Protein AF-A0A0F5MV34-F1 (afdb_monomer)

Radius of gyration: 34.11 Å; Cα contacts (8 Å, |Δi|>4): 131; chains: 1; bounding box: 103×78×70 Å

Solvent-accessible surface area (backbone atoms only — not comparable to full-atom values): 12644 Å² total; per-residue (Å²): 133,55,73,66,54,50,52,54,52,45,50,49,43,40,55,50,29,46,51,53,40,52,54,48,51,53,51,48,53,54,52,70,67,39,84,88,50,51,77,65,53,39,43,71,58,45,52,64,54,49,53,52,50,41,51,52,28,51,50,39,52,51,51,44,52,50,53,54,50,54,51,49,54,53,40,48,45,69,70,65,40,71,50,78,74,47,59,73,34,69,67,52,50,50,52,43,54,50,30,47,57,59,42,68,72,57,85,53,66,67,63,45,48,52,53,34,55,50,19,61,76,72,64,38,60,59,44,34,40,34,42,40,56,49,24,65,77,72,66,39,57,71,62,46,50,58,50,36,70,77,36,60,84,48,37,62,50,53,52,52,48,53,52,50,51,54,52,60,71,44,40,72,68,60,47,61,51,52,59,64,69,82,86,84,70,79,76,76,96,67,69,74,81,72,72,67,94,75,77,70,75,78,78,82,73,84,80,80,83,80,84,79,87,81,88,133

Sequence (216 aa):
MSLEALQVEVQGYRTEAARLSEQFTQTHDEVEADPNLTTSGKRERLEPLHEQVTEQISALCAREKAAVKGMKEKLERRVFGLSPTASSDPAKVVSFRDAQARVREIEDNDDAAEIYESAKRSGDQILATAVLERALVRGWTSIRDDFLERNTAARKDVDDLAALAKYAENSLFNVAHYMPPSLKLPFPSGMPEVPPLNSIREPSGPRPLREGFGTW

Secondary structure (DSSP, 8-state):
--HHHHHHHHHHHHHHHHHHHHHHHHHHHHHHH-TT--HHHHHHHHHHHHHHHHHHHHHHHHHHHHHHHHHHHHHHHHHTSPPHHHHT-HHHHHHHHHHHHHHHT--SHHHHHHHHHHHHHHT-HHHHHHHHHHHHHHT-HHHHHHHHHH-HHHHHHHHHHHHHHHHHHTHHHHHHTTPPPP--PPPPS-------TT--PPPPPPPPP-------

Foldseek 3Di:
DALVVLVVLLVVLLVVLVVLQVVLVVVLVVLVPDPVADLVRSCVVNVVSLVVSLVSLVVSVVVNVVSLVVLLVVLCCVQQNDDPVLVPDVVSVVVLVVLLVVLVPDDDLVVLVVQLVVCVVVVVPSNLSSSCVSCLVNVVVVSVVVVCVVCVVSVSSSVSNNVSVVVVVCVVVSCVSSDRHDDDRDDPPDPPPPPPPPPPPDPDDDDDDDDDDDDD

Organism: NCBI:txid342002

Nearest PDB structures (foldseek):
  7jh6-assembly4_D  TM=2.718E-01  e=5.466E-01  synthetic construct
  6r1j-assembly1_D-2  TM=2.361E-01  e=3.881E-01  Aeromonas hydrophila J-1
  6h2e-assembly1_P-2  TM=2.286E-01  e=1.196E+00  Aeromonas hydrophila subsp. hydrophila AL09-71
  6r1j-assembly1_J-2  TM=1.878E-01  e=8.084E-01  Aeromonas hydrophila J-1
  6ek8-assembly1_A  TM=1.966E-01  e=2.372E+00  Yersinia enterocolitica

Mean predicted aligned error: 9.43 Å

Structure (mmCIF, N/CA/C/O backbone):
data_AF-A0A0F5MV34-F1
#
_entry.id   AF-A0A0F5MV34-F1
#
loop_
_atom_site.group_PDB
_atom_site.id
_atom_site.type_symbol
_atom_site.label_atom_id
_atom_site.label_alt_id
_atom_site.label_comp_id
_atom_site.label_asym_id
_atom_site.label_entity_id
_atom_site.label_seq_id
_atom_site.pdbx_PDB_ins_code
_atom_site.Cartn_x
_atom_site.Cartn_y
_atom_site.Cartn_z
_atom_site.occupancy
_atom_site.B_iso_or_equiv
_atom_site.auth_seq_id
_atom_site.auth_comp_id
_atom_site.auth_asym_id
_atom_site.auth_atom_id
_atom_site.pdbx_PDB_model_num
ATOM 1 N N . MET A 1 1 ? -14.703 -3.181 -6.004 1.00 74.94 1 MET A N 1
ATOM 2 C CA . MET A 1 1 ? -13.480 -3.884 -6.434 1.00 74.94 1 MET A CA 1
ATOM 3 C C . MET A 1 1 ? -13.117 -4.861 -5.332 1.00 74.94 1 MET A C 1
ATOM 5 O O . MET A 1 1 ? -13.105 -4.444 -4.178 1.00 74.94 1 MET A O 1
ATOM 9 N N . SER A 1 2 ? -12.967 -6.140 -5.664 1.00 89.38 2 SER A N 1
ATOM 10 C CA . SER A 1 2 ? -12.504 -7.188 -4.746 1.00 89.38 2 SER A CA 1
ATOM 11 C C . SER A 1 2 ? -10.974 -7.235 -4.720 1.00 89.38 2 SER A C 1
ATOM 13 O O . SER A 1 2 ? -10.326 -6.638 -5.581 1.00 89.38 2 SER A O 1
ATOM 15 N N . LEU A 1 3 ? -10.396 -7.963 -3.759 1.00 90.50 3 LEU A N 1
ATOM 16 C CA . LEU A 1 3 ? -8.956 -8.227 -3.740 1.00 90.50 3 LEU A CA 1
ATOM 17 C C . LEU A 1 3 ? -8.495 -8.955 -5.016 1.00 90.50 3 LEU A C 1
ATOM 19 O O . LEU A 1 3 ? -7.459 -8.618 -5.574 1.00 90.50 3 LEU A O 1
ATOM 23 N N . GLU A 1 4 ? -9.303 -9.887 -5.525 1.00 91.19 4 GLU A N 1
ATOM 24 C CA . GLU A 1 4 ? -9.051 -10.592 -6.792 1.00 91.19 4 GLU A CA 1
ATOM 25 C C . GLU A 1 4 ? -8.970 -9.625 -7.980 1.00 91.19 4 GLU A C 1
ATOM 27 O O . GLU A 1 4 ? -8.053 -9.707 -8.791 1.00 91.19 4 GLU A O 1
ATOM 32 N N . ALA A 1 5 ? -9.890 -8.659 -8.063 1.00 93.00 5 ALA A N 1
ATOM 33 C CA . ALA A 1 5 ? -9.860 -7.654 -9.122 1.00 93.00 5 ALA A CA 1
ATOM 34 C C . ALA A 1 5 ? -8.597 -6.778 -9.043 1.00 93.00 5 ALA A C 1
ATOM 36 O O . ALA A 1 5 ? -8.002 -6.485 -10.077 1.00 93.00 5 ALA A O 1
ATOM 37 N N . LEU A 1 6 ? -8.153 -6.418 -7.831 1.00 93.81 6 LEU A N 1
ATOM 38 C CA . LEU A 1 6 ? -6.887 -5.707 -7.639 1.00 93.81 6 LEU A CA 1
ATOM 39 C C . LEU A 1 6 ? -5.691 -6.559 -8.087 1.00 93.81 6 LEU A C 1
ATOM 41 O O . LEU A 1 6 ? -4.789 -6.034 -8.727 1.00 93.81 6 LEU A O 1
ATOM 45 N N . GLN A 1 7 ? -5.671 -7.859 -7.779 1.00 92.25 7 GLN A N 1
ATOM 46 C CA . GLN A 1 7 ? -4.589 -8.754 -8.210 1.00 92.25 7 GLN A CA 1
ATOM 47 C C . GLN A 1 7 ? -4.487 -8.824 -9.737 1.00 92.25 7 GLN A C 1
ATOM 49 O O . GLN A 1 7 ? -3.385 -8.753 -10.276 1.00 92.25 7 GLN A O 1
ATOM 54 N N . VAL A 1 8 ? -5.624 -8.911 -10.432 1.00 95.31 8 VAL A N 1
ATOM 55 C CA . VAL A 1 8 ? -5.669 -8.877 -11.901 1.00 95.31 8 VAL A CA 1
ATOM 56 C C . VAL A 1 8 ? -5.142 -7.543 -12.437 1.00 95.31 8 VAL A C 1
ATOM 58 O O . VAL A 1 8 ? -4.335 -7.534 -13.363 1.00 95.31 8 VAL A O 1
ATOM 61 N N . GLU A 1 9 ? -5.553 -6.422 -11.841 1.00 94.94 9 GLU A N 1
ATOM 62 C CA . GLU A 1 9 ? -5.101 -5.083 -12.237 1.00 94.94 9 GLU A CA 1
ATOM 63 C C . GLU A 1 9 ? -3.583 -4.905 -12.045 1.00 94.94 9 GLU A C 1
ATOM 65 O O . GLU A 1 9 ? -2.877 -4.501 -12.968 1.00 94.94 9 GLU A O 1
ATOM 70 N N . VAL A 1 10 ? -3.067 -5.294 -10.875 1.00 93.62 10 VAL A N 1
ATOM 71 C CA . VAL A 1 10 ? -1.634 -5.307 -10.542 1.00 93.62 10 VAL A CA 1
ATOM 72 C C . VAL A 1 10 ? -0.845 -6.167 -11.528 1.00 93.62 10 VAL A C 1
ATOM 74 O O . VAL A 1 10 ? 0.194 -5.744 -12.035 1.00 93.62 10 VAL A O 1
ATOM 77 N N . GLN A 1 11 ? -1.341 -7.368 -11.835 1.00 93.75 11 GLN A N 1
ATOM 78 C CA . GLN A 1 11 ? -0.697 -8.249 -12.804 1.00 93.75 11 GLN A CA 1
ATOM 79 C C . GLN A 1 11 ? -0.660 -7.614 -14.200 1.00 93.75 11 GLN A C 1
ATOM 81 O O . GLN A 1 11 ? 0.348 -7.735 -14.893 1.00 93.75 11 GLN A O 1
ATOM 86 N N . GLY A 1 12 ? -1.712 -6.885 -14.581 1.00 96.12 12 GLY A N 1
ATOM 87 C CA . GLY A 1 12 ? -1.754 -6.099 -15.812 1.00 96.12 12 GLY A CA 1
ATOM 88 C C . GLY A 1 12 ? -0.623 -5.072 -15.896 1.00 96.12 12 GLY A C 1
ATOM 89 O O . GLY A 1 12 ? 0.118 -5.074 -16.879 1.00 96.12 12 GLY A O 1
ATOM 90 N N . TYR A 1 13 ? -0.423 -4.264 -14.848 1.00 96.44 13 TYR A N 1
ATOM 91 C CA . TYR A 1 13 ? 0.665 -3.274 -14.799 1.00 96.44 13 TYR A CA 1
ATOM 92 C C . TYR A 1 13 ? 2.049 -3.911 -14.953 1.00 96.44 13 TYR A C 1
ATOM 94 O O . TYR A 1 13 ? 2.898 -3.398 -15.681 1.00 96.44 13 TYR A O 1
ATOM 102 N N . ARG A 1 14 ? 2.269 -5.063 -14.314 1.00 95.31 14 ARG A N 1
ATOM 103 C CA . ARG A 1 14 ? 3.544 -5.792 -14.378 1.00 95.31 14 ARG A CA 1
ATOM 104 C C . ARG A 1 14 ? 3.795 -6.400 -15.751 1.00 95.31 14 ARG A C 1
ATOM 106 O O . ARG A 1 14 ? 4.909 -6.319 -16.260 1.00 95.31 14 ARG A O 1
ATOM 113 N N . THR A 1 15 ? 2.771 -6.997 -16.357 1.00 96.44 15 THR A N 1
ATOM 114 C CA . THR A 1 15 ? 2.857 -7.530 -17.721 1.00 96.44 15 THR A CA 1
ATOM 115 C C . THR A 1 15 ? 3.137 -6.412 -18.726 1.00 96.44 15 THR A C 1
ATOM 117 O O . THR A 1 15 ? 3.945 -6.596 -19.634 1.00 96.44 15 THR A O 1
ATOM 120 N N . GLU A 1 16 ? 2.531 -5.237 -18.549 1.00 97.38 16 GLU A N 1
ATOM 121 C CA . GLU A 1 16 ? 2.804 -4.078 -19.395 1.00 97.38 16 GLU A CA 1
ATOM 122 C C . GLU A 1 16 ? 4.237 -3.554 -19.219 1.00 97.38 16 GLU A C 1
ATOM 124 O O . GLU A 1 16 ? 4.921 -3.330 -20.217 1.00 97.38 16 GLU A O 1
ATOM 129 N N . ALA A 1 17 ? 4.727 -3.437 -17.981 1.00 97.06 17 ALA A N 1
ATOM 130 C CA . ALA A 1 17 ? 6.107 -3.037 -17.705 1.00 97.06 17 ALA A CA 1
ATOM 131 C C . ALA A 1 17 ? 7.124 -4.020 -18.313 1.00 97.06 17 ALA A C 1
ATOM 133 O O . ALA A 1 17 ? 8.080 -3.594 -18.959 1.00 97.06 17 ALA A O 1
ATOM 134 N N . ALA A 1 18 ? 6.886 -5.331 -18.186 1.00 95.62 18 ALA A N 1
ATOM 135 C CA . ALA A 1 18 ? 7.729 -6.358 -18.797 1.00 95.62 18 ALA A CA 1
ATOM 136 C C . ALA A 1 18 ? 7.769 -6.234 -20.328 1.00 95.62 18 ALA A C 1
ATOM 138 O O . ALA A 1 18 ? 8.846 -6.289 -20.921 1.00 95.62 18 ALA A O 1
ATOM 139 N N . ARG A 1 19 ? 6.613 -5.991 -20.960 1.00 96.94 19 ARG A N 1
ATOM 140 C CA . ARG A 1 19 ? 6.519 -5.765 -22.408 1.00 96.94 19 ARG A CA 1
ATOM 141 C C . ARG A 1 19 ? 7.302 -4.524 -22.844 1.00 96.94 19 ARG A C 1
ATOM 143 O O . ARG A 1 19 ? 7.969 -4.572 -23.871 1.00 96.94 19 ARG A O 1
ATOM 150 N N . LEU A 1 20 ? 7.233 -3.423 -22.091 1.00 97.31 20 LEU A N 1
ATOM 151 C CA . LEU A 1 20 ? 8.007 -2.209 -22.386 1.00 97.31 20 LEU A CA 1
ATOM 152 C C . LEU A 1 20 ? 9.515 -2.467 -22.314 1.00 97.31 20 LEU A C 1
ATOM 154 O O . LEU A 1 20 ? 10.252 -2.048 -23.206 1.00 97.31 20 LEU A O 1
ATOM 158 N N . SER A 1 21 ? 9.966 -3.196 -21.291 1.00 95.62 21 SER A N 1
ATOM 159 C CA . SER A 1 21 ? 11.370 -3.587 -21.156 1.00 95.62 21 SER A CA 1
ATOM 160 C C . SER A 1 21 ? 11.835 -4.475 -22.313 1.00 95.62 21 SER A C 1
ATOM 162 O O . SER A 1 21 ? 12.891 -4.214 -22.880 1.00 95.62 21 SER A O 1
ATOM 164 N N . GLU A 1 22 ? 11.045 -5.479 -22.707 1.00 95.94 22 GLU A N 1
ATOM 165 C CA . GLU A 1 22 ? 11.362 -6.371 -23.832 1.00 95.94 22 GLU A CA 1
ATOM 166 C C . GLU A 1 22 ? 11.447 -5.608 -25.163 1.00 95.94 22 GLU A C 1
ATOM 168 O O . GLU A 1 22 ? 12.413 -5.764 -25.910 1.00 95.94 22 GLU A O 1
ATOM 173 N N . GLN A 1 23 ? 10.487 -4.716 -25.425 1.00 96.44 23 GLN A N 1
ATOM 174 C CA . GLN A 1 23 ? 10.488 -3.867 -26.621 1.00 96.44 23 GLN A CA 1
ATOM 175 C C . GLN A 1 23 ? 11.708 -2.945 -26.676 1.00 96.44 23 GLN A C 1
ATOM 177 O O . GLN A 1 23 ? 12.308 -2.768 -27.741 1.00 96.44 23 GLN A O 1
ATOM 182 N N . PHE A 1 24 ? 12.101 -2.372 -25.536 1.00 96.50 24 PHE A N 1
ATOM 183 C CA . PHE A 1 24 ? 13.316 -1.574 -25.458 1.00 96.50 24 PHE A CA 1
ATOM 184 C C . PHE A 1 24 ? 14.563 -2.418 -25.717 1.00 96.50 24 PHE A C 1
ATOM 186 O O . PHE A 1 24 ? 15.417 -1.980 -26.477 1.00 96.50 24 PHE A O 1
ATOM 193 N N . THR A 1 25 ? 14.675 -3.614 -25.129 1.00 95.62 25 THR A N 1
ATOM 194 C CA . THR A 1 25 ? 15.816 -4.512 -25.366 1.00 95.62 25 THR A CA 1
ATOM 195 C C . THR A 1 25 ? 15.940 -4.879 -26.840 1.00 95.62 25 THR A C 1
ATOM 197 O O . THR A 1 25 ? 17.024 -4.748 -27.396 1.00 95.62 25 THR A O 1
ATOM 200 N N . GLN A 1 26 ? 14.834 -5.228 -27.501 1.00 96.56 26 GLN A N 1
ATOM 201 C CA . GLN A 1 26 ? 14.845 -5.493 -28.938 1.00 96.56 26 GLN A CA 1
ATOM 202 C C . GLN A 1 26 ? 15.321 -4.267 -29.735 1.00 96.56 26 GLN A C 1
ATOM 204 O O . GLN A 1 26 ? 16.199 -4.378 -30.587 1.00 96.56 26 GLN A O 1
ATOM 209 N N . THR A 1 27 ? 14.777 -3.084 -29.434 1.00 96.19 27 THR A N 1
ATOM 210 C CA . THR A 1 27 ? 15.169 -1.841 -30.120 1.00 96.19 27 THR A CA 1
ATOM 211 C C . THR A 1 27 ? 16.636 -1.485 -29.853 1.00 96.19 27 THR A C 1
ATOM 213 O O . THR A 1 27 ? 17.326 -0.977 -30.735 1.00 96.19 27 THR A O 1
ATOM 216 N N . HIS A 1 28 ? 17.124 -1.748 -28.639 1.00 95.88 28 HIS A N 1
ATOM 217 C CA . HIS A 1 28 ? 18.518 -1.557 -28.251 1.00 95.88 28 HIS A CA 1
ATOM 218 C C . HIS A 1 28 ? 19.441 -2.443 -29.086 1.00 95.88 28 HIS A C 1
ATOM 220 O O . HIS A 1 28 ? 20.360 -1.914 -29.709 1.00 95.88 28 HIS A O 1
ATOM 226 N N . ASP A 1 29 ? 19.139 -3.737 -29.190 1.00 94.88 29 ASP A N 1
ATOM 227 C CA . ASP A 1 29 ? 19.919 -4.688 -29.987 1.00 94.88 29 ASP A CA 1
ATOM 228 C C . ASP A 1 29 ? 19.918 -4.319 -31.483 1.00 94.88 29 ASP A C 1
ATOM 230 O O . ASP A 1 29 ? 20.957 -4.393 -32.141 1.00 94.88 29 ASP A O 1
ATOM 234 N N . GLU A 1 30 ? 18.783 -3.857 -32.023 1.00 96.25 30 GLU A N 1
ATOM 235 C CA . GLU A 1 30 ? 18.671 -3.383 -33.410 1.00 96.25 30 GLU A CA 1
ATOM 236 C C . GLU A 1 30 ? 19.553 -2.151 -33.679 1.00 96.25 30 GLU A C 1
ATOM 238 O O . GLU A 1 30 ? 20.259 -2.098 -34.688 1.00 96.25 30 GLU A O 1
ATOM 243 N N . VAL A 1 31 ? 19.548 -1.165 -32.774 1.00 95.31 31 VAL A N 1
ATOM 244 C CA . VAL A 1 31 ? 20.391 0.039 -32.889 1.00 95.31 31 VAL A CA 1
ATOM 245 C C . VAL A 1 31 ? 21.868 -0.294 -32.685 1.00 95.31 31 VAL A C 1
ATOM 247 O O . VAL A 1 31 ? 22.731 0.287 -33.344 1.00 95.31 31 VAL A O 1
ATOM 250 N N . GLU A 1 32 ? 22.180 -1.235 -31.796 1.00 93.50 32 GLU A N 1
ATOM 251 C CA . GLU A 1 32 ? 23.550 -1.673 -31.545 1.00 93.50 32 GLU A CA 1
ATOM 252 C C . GLU A 1 32 ? 24.128 -2.451 -32.739 1.00 93.50 32 GLU A C 1
ATOM 254 O O . GLU A 1 32 ? 25.312 -2.305 -33.053 1.00 93.50 32 GLU A O 1
ATOM 259 N N . ALA A 1 33 ? 23.299 -3.220 -33.446 1.00 95.75 33 ALA A N 1
ATOM 260 C CA . ALA A 1 33 ? 23.695 -3.972 -34.632 1.00 95.75 33 ALA A CA 1
ATOM 261 C C . ALA A 1 33 ? 23.817 -3.120 -35.912 1.00 95.75 33 ALA A C 1
ATOM 263 O O . ALA A 1 33 ? 24.391 -3.602 -36.888 1.00 95.75 33 ALA A O 1
ATOM 264 N N . ASP A 1 34 ? 23.306 -1.881 -35.936 1.00 96.56 34 ASP A N 1
ATOM 265 C CA . ASP A 1 34 ? 23.330 -1.021 -37.127 1.00 96.56 34 ASP A CA 1
ATOM 266 C C . ASP A 1 34 ? 24.754 -0.497 -37.425 1.00 96.56 34 ASP A C 1
ATOM 268 O O . ASP A 1 34 ? 25.277 0.343 -36.680 1.00 96.56 34 ASP A O 1
ATOM 272 N N . PRO A 1 35 ? 25.398 -0.938 -38.527 1.00 95.94 35 PRO A N 1
ATOM 273 C CA . PRO A 1 35 ? 26.751 -0.510 -38.876 1.00 95.94 35 PRO A CA 1
ATOM 274 C C . PRO A 1 35 ? 26.810 0.936 -39.388 1.00 95.94 35 PRO A C 1
ATOM 276 O O . PRO A 1 35 ? 27.900 1.496 -39.495 1.00 95.94 35 PRO A O 1
ATOM 279 N N . ASN A 1 36 ? 25.669 1.546 -39.725 1.00 96.56 36 ASN A N 1
ATOM 280 C CA . ASN A 1 36 ? 25.620 2.919 -40.228 1.00 96.56 36 ASN A CA 1
ATOM 281 C C . ASN A 1 36 ? 25.623 3.960 -39.102 1.00 96.56 36 ASN A C 1
ATOM 283 O O . ASN A 1 36 ? 25.776 5.152 -39.372 1.00 96.56 36 ASN A O 1
ATOM 287 N N . LEU A 1 37 ? 25.448 3.534 -37.848 1.00 94.62 37 LEU A N 1
ATOM 288 C CA . LEU A 1 37 ? 25.427 4.426 -36.697 1.00 94.62 37 LEU A CA 1
ATOM 289 C C . LEU A 1 37 ? 26.793 4.464 -36.013 1.00 94.62 37 LEU A C 1
ATOM 291 O O . LEU A 1 37 ? 27.366 3.446 -35.626 1.00 94.62 37 LEU A O 1
ATOM 295 N N . THR A 1 38 ? 27.297 5.677 -35.797 1.00 94.06 38 THR A N 1
ATOM 296 C CA . THR A 1 38 ? 28.448 5.908 -34.921 1.00 94.06 38 THR A CA 1
ATOM 297 C C . THR A 1 38 ? 28.060 5.691 -33.457 1.00 94.06 38 THR A C 1
ATOM 299 O O . THR A 1 38 ? 26.884 5.730 -33.097 1.00 94.06 38 THR A O 1
ATOM 302 N N . THR A 1 39 ? 29.047 5.556 -32.566 1.00 91.50 39 THR A N 1
ATOM 303 C CA . THR A 1 39 ? 28.810 5.509 -31.112 1.00 91.50 39 THR A CA 1
ATOM 304 C C . THR A 1 39 ? 27.963 6.683 -30.606 1.00 91.50 39 THR A C 1
ATOM 306 O O . THR A 1 39 ? 27.101 6.491 -29.750 1.00 91.50 39 THR A O 1
ATOM 309 N N . SER A 1 40 ? 28.182 7.896 -31.131 1.00 91.31 40 SER A N 1
ATOM 310 C CA . SER A 1 40 ? 27.375 9.067 -30.770 1.00 91.31 40 SER A CA 1
ATOM 311 C C . SER A 1 40 ? 25.954 8.973 -31.325 1.00 91.31 40 SER A C 1
ATOM 313 O O . SER A 1 40 ? 25.013 9.221 -30.582 1.00 91.31 40 SER A O 1
ATOM 315 N N . GLY A 1 41 ? 25.779 8.524 -32.572 1.00 94.19 41 GLY A N 1
ATOM 316 C CA . GLY A 1 41 ? 24.456 8.347 -33.177 1.00 94.19 41 GLY A CA 1
ATOM 317 C C . GLY A 1 41 ? 23.615 7.267 -32.486 1.00 94.19 41 GLY A C 1
ATOM 318 O O . GLY A 1 41 ? 22.418 7.453 -32.280 1.00 94.19 41 GLY A O 1
ATOM 319 N N . LYS A 1 42 ? 24.239 6.164 -32.046 1.00 94.62 42 LYS A N 1
ATOM 320 C CA . LYS A 1 42 ? 23.575 5.144 -31.214 1.00 94.62 42 LYS A CA 1
ATOM 321 C C . LYS A 1 42 ? 23.074 5.740 -29.899 1.00 94.62 42 LYS A C 1
ATOM 323 O O . LYS A 1 42 ? 21.938 5.492 -29.505 1.00 94.62 42 LYS A O 1
ATOM 328 N N . ARG A 1 43 ? 23.900 6.560 -29.241 1.00 93.38 43 ARG A N 1
ATOM 329 C CA . ARG A 1 43 ? 23.540 7.246 -27.994 1.00 93.38 43 ARG A CA 1
ATOM 330 C C . ARG A 1 43 ? 22.377 8.215 -28.190 1.00 93.38 43 ARG A C 1
ATOM 332 O O . ARG A 1 43 ? 21.379 8.088 -27.491 1.00 93.38 43 ARG A O 1
ATOM 339 N N . GLU A 1 44 ? 22.478 9.105 -29.174 1.00 94.69 44 GLU A N 1
ATOM 340 C CA . GLU A 1 44 ? 21.433 10.084 -29.510 1.00 94.69 44 GLU A CA 1
ATOM 341 C C . GLU A 1 44 ? 20.086 9.417 -29.816 1.00 94.69 44 GLU A C 1
ATOM 343 O O . GLU A 1 44 ? 19.032 9.989 -29.546 1.00 94.69 44 GLU A O 1
ATOM 348 N N . ARG A 1 45 ? 20.107 8.187 -30.346 1.00 94.69 45 ARG A N 1
ATOM 349 C CA . ARG A 1 45 ? 18.898 7.411 -30.625 1.00 94.69 45 ARG A CA 1
ATOM 350 C C . ARG A 1 45 ? 18.353 6.669 -29.402 1.00 94.69 45 ARG A C 1
ATOM 352 O O . ARG A 1 45 ? 17.138 6.593 -29.247 1.00 94.69 45 ARG A O 1
ATOM 359 N N . LEU A 1 46 ? 19.217 6.106 -28.555 1.00 95.31 46 LEU A N 1
ATOM 360 C CA . LEU A 1 46 ? 18.805 5.258 -27.429 1.00 95.31 46 LEU A CA 1
ATOM 361 C C . LEU A 1 46 ? 18.446 6.031 -26.162 1.00 95.31 46 LEU A C 1
ATOM 363 O O . LEU A 1 46 ? 17.553 5.594 -25.442 1.00 95.31 46 LEU A O 1
ATOM 367 N N . GLU A 1 47 ? 19.102 7.156 -25.884 1.00 94.19 47 GLU A N 1
ATOM 368 C CA . GLU A 1 47 ? 18.819 7.980 -24.700 1.00 94.19 47 GLU A CA 1
ATOM 369 C C . GLU A 1 47 ? 17.349 8.427 -24.603 1.00 94.19 47 GLU A C 1
ATOM 371 O O . GLU A 1 47 ? 16.724 8.116 -23.587 1.00 94.19 47 GLU A O 1
ATOM 376 N N . PRO A 1 48 ? 16.738 9.057 -25.629 1.00 95.88 48 PRO A N 1
ATOM 377 C CA . PRO A 1 48 ? 15.346 9.499 -25.524 1.00 95.88 48 PRO A CA 1
ATOM 378 C C . PRO A 1 48 ? 14.362 8.327 -25.400 1.00 95.88 48 PRO A C 1
ATOM 380 O O . PRO A 1 48 ? 13.351 8.431 -24.707 1.00 95.88 48 PRO A O 1
ATOM 383 N N . LEU A 1 49 ? 14.657 7.188 -26.038 1.00 95.75 49 LEU A N 1
ATOM 384 C CA . LEU A 1 49 ? 13.841 5.976 -25.915 1.00 95.75 49 LEU A CA 1
ATOM 385 C C . LEU A 1 49 ? 13.930 5.384 -24.506 1.00 95.75 49 LEU A C 1
ATOM 387 O O . LEU A 1 49 ? 12.924 4.953 -23.946 1.00 95.75 49 LEU A O 1
ATOM 391 N N . HIS A 1 50 ? 15.130 5.370 -23.925 1.00 96.00 50 HIS A N 1
ATOM 392 C CA . HIS A 1 50 ? 15.355 4.875 -22.572 1.00 96.00 50 HIS A CA 1
ATOM 393 C C . HIS A 1 50 ? 14.665 5.747 -21.529 1.00 96.00 50 HIS A C 1
ATOM 395 O O . HIS A 1 50 ? 14.010 5.213 -20.632 1.00 96.00 50 HIS A O 1
ATOM 401 N N . GLU A 1 51 ? 14.759 7.069 -21.673 1.00 96.19 51 GLU A N 1
ATOM 402 C CA . GLU A 1 51 ? 14.064 8.028 -20.815 1.00 96.19 51 GLU A CA 1
ATOM 403 C C . GLU A 1 51 ? 12.549 7.808 -20.874 1.00 96.19 51 GLU A C 1
ATOM 405 O O . GLU A 1 51 ? 11.912 7.619 -19.837 1.00 96.19 51 GLU A O 1
ATOM 410 N N . GLN A 1 52 ? 11.987 7.703 -22.083 1.00 97.19 52 GLN A N 1
ATOM 411 C CA . GLN A 1 52 ? 10.562 7.453 -22.284 1.00 97.19 52 GLN A CA 1
ATOM 412 C C . GLN A 1 52 ? 10.104 6.129 -21.645 1.00 97.19 52 GLN A C 1
ATOM 414 O O . GLN A 1 52 ? 9.073 6.086 -20.971 1.00 97.19 52 GLN A O 1
ATOM 419 N N . VAL A 1 53 ? 10.846 5.037 -21.847 1.00 96.94 53 VAL A N 1
ATOM 420 C CA . VAL A 1 53 ? 10.510 3.722 -21.273 1.00 96.94 53 VAL A CA 1
ATOM 421 C C . VAL A 1 53 ? 10.621 3.748 -19.751 1.00 96.94 53 VAL A C 1
ATOM 423 O O . VAL A 1 53 ? 9.745 3.227 -19.059 1.00 96.94 53 VAL A O 1
ATOM 426 N N . THR A 1 54 ? 11.653 4.401 -19.219 1.00 96.06 54 THR A N 1
ATOM 427 C CA . THR A 1 54 ? 11.835 4.576 -17.774 1.00 96.06 54 THR A CA 1
ATOM 428 C C . THR A 1 54 ? 10.669 5.354 -17.166 1.00 96.06 54 THR A C 1
ATOM 430 O O . THR A 1 54 ? 10.115 4.931 -16.148 1.00 96.06 54 THR A O 1
ATOM 433 N N . GLU A 1 55 ? 10.240 6.445 -17.806 1.00 97.56 55 GLU A N 1
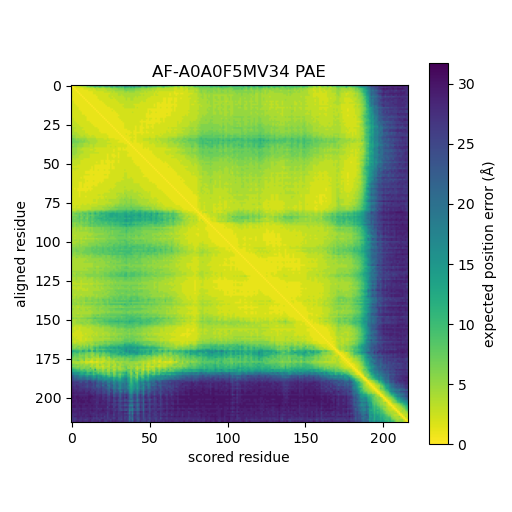ATOM 434 C CA . GLU A 1 55 ? 9.087 7.231 -17.368 1.00 97.56 55 GLU A CA 1
ATOM 435 C C . GLU A 1 55 ? 7.809 6.379 -17.362 1.00 97.56 55 GLU A C 1
ATOM 437 O O . GLU A 1 55 ? 7.109 6.324 -16.348 1.00 97.56 55 GLU A O 1
ATOM 442 N N . GLN A 1 56 ? 7.537 5.635 -18.438 1.00 97.62 56 GLN A N 1
ATOM 443 C CA . GLN A 1 56 ? 6.353 4.774 -18.533 1.00 97.62 56 GLN A CA 1
ATOM 444 C C . GLN A 1 56 ? 6.336 3.669 -17.469 1.00 97.62 56 GLN A C 1
ATOM 446 O O . GLN A 1 56 ? 5.321 3.479 -16.794 1.00 97.62 56 GLN A O 1
ATOM 451 N N . ILE A 1 57 ? 7.458 2.974 -17.261 1.00 96.69 57 ILE A N 1
ATOM 452 C CA . ILE A 1 57 ? 7.587 1.943 -16.222 1.00 96.69 57 ILE A CA 1
ATOM 453 C C . ILE A 1 57 ? 7.384 2.554 -14.827 1.00 96.69 57 ILE A C 1
ATOM 455 O O . ILE A 1 57 ? 6.677 1.984 -13.990 1.00 96.69 57 ILE A O 1
ATOM 459 N N . SER A 1 58 ? 7.937 3.746 -14.579 1.00 95.44 58 SER A N 1
ATOM 460 C CA . SER A 1 58 ? 7.749 4.458 -13.311 1.00 95.44 58 SER A CA 1
ATOM 461 C C . SER A 1 58 ? 6.281 4.840 -13.074 1.00 95.44 58 SER A C 1
ATOM 463 O O . SER A 1 58 ? 5.771 4.693 -11.958 1.00 95.44 58 SER A O 1
ATOM 465 N N . ALA A 1 59 ? 5.569 5.248 -14.129 1.00 97.00 59 ALA A N 1
ATOM 466 C CA . ALA A 1 59 ? 4.155 5.587 -14.071 1.00 97.00 59 ALA A CA 1
ATOM 467 C C . ALA A 1 59 ? 3.290 4.354 -13.771 1.00 97.00 59 ALA A C 1
ATOM 469 O O . ALA A 1 59 ? 2.361 4.445 -12.965 1.00 97.00 59 ALA A O 1
ATOM 470 N N . LEU A 1 60 ? 3.608 3.191 -14.352 1.00 96.94 60 LEU A N 1
ATOM 471 C CA . LEU A 1 60 ? 2.936 1.924 -14.036 1.00 96.94 60 LEU A CA 1
ATOM 472 C C . LEU A 1 60 ? 3.141 1.529 -12.568 1.00 96.94 60 LEU A C 1
ATOM 474 O O . LEU A 1 60 ? 2.171 1.227 -11.873 1.00 96.94 60 LEU A O 1
ATOM 478 N N . CYS A 1 61 ? 4.370 1.640 -12.060 1.00 94.62 61 CYS A N 1
ATOM 479 C CA . CYS A 1 61 ? 4.672 1.407 -10.646 1.00 94.62 61 CYS A CA 1
ATOM 480 C C . CYS A 1 61 ? 3.879 2.353 -9.723 1.00 94.62 61 CYS A C 1
ATOM 482 O O . CYS A 1 61 ? 3.326 1.934 -8.702 1.00 94.62 61 CYS A O 1
ATOM 484 N N . ALA A 1 62 ? 3.769 3.636 -10.084 1.00 94.81 62 ALA A N 1
ATOM 485 C CA . ALA A 1 62 ? 2.982 4.607 -9.328 1.00 94.81 62 ALA A CA 1
ATOM 486 C C . ALA A 1 62 ? 1.478 4.272 -9.328 1.00 94.81 62 ALA A C 1
ATOM 488 O O . ALA A 1 62 ? 0.832 4.375 -8.281 1.00 94.81 62 ALA A O 1
ATOM 489 N N . ARG A 1 63 ? 0.926 3.829 -10.467 1.00 95.81 63 ARG A N 1
ATOM 490 C CA . ARG A 1 63 ? -0.473 3.375 -10.578 1.00 95.81 63 ARG A CA 1
ATOM 491 C C . ARG A 1 63 ? -0.735 2.142 -9.723 1.00 95.81 63 ARG A C 1
ATOM 493 O O . ARG A 1 63 ? -1.719 2.130 -8.989 1.00 95.81 63 ARG A O 1
ATOM 500 N N . GLU A 1 64 ? 0.168 1.163 -9.740 1.00 94.62 64 GLU A N 1
ATOM 501 C CA . GLU A 1 64 ? 0.076 -0.023 -8.883 1.00 94.62 64 GLU A CA 1
ATOM 502 C C . GLU A 1 64 ? 0.016 0.373 -7.398 1.00 94.62 64 GLU A C 1
ATOM 504 O O . GLU A 1 64 ? -0.907 -0.015 -6.677 1.00 94.62 64 GLU A O 1
ATOM 509 N N . LYS A 1 65 ? 0.946 1.230 -6.948 1.00 93.00 65 LYS A N 1
ATOM 510 C CA . LYS A 1 65 ? 0.966 1.747 -5.569 1.00 93.00 65 LYS A CA 1
ATOM 511 C C . LYS A 1 65 ? -0.325 2.477 -5.210 1.00 93.00 65 LYS A C 1
ATOM 513 O O . LYS A 1 65 ? -0.840 2.295 -4.106 1.00 93.00 65 LYS A O 1
ATOM 518 N N . ALA A 1 66 ? -0.854 3.293 -6.120 1.00 93.94 66 ALA A N 1
ATOM 519 C CA . ALA A 1 66 ? -2.103 4.015 -5.911 1.00 93.94 66 ALA A CA 1
ATOM 520 C C . ALA A 1 66 ? -3.309 3.064 -5.803 1.00 93.94 66 ALA A C 1
ATOM 522 O O . ALA A 1 66 ? -4.136 3.242 -4.908 1.00 93.94 66 ALA A O 1
ATOM 523 N N . ALA A 1 67 ? -3.388 2.036 -6.653 1.00 94.00 67 ALA A N 1
ATOM 524 C CA . ALA A 1 67 ? -4.452 1.034 -6.622 1.00 94.00 67 ALA A CA 1
ATOM 525 C C . ALA A 1 67 ? -4.430 0.226 -5.313 1.00 94.00 67 ALA A C 1
ATOM 527 O O . ALA A 1 67 ? -5.452 0.115 -4.629 1.00 94.00 67 ALA A O 1
ATOM 528 N N . VAL A 1 68 ? -3.249 -0.255 -4.907 1.00 92.94 68 VAL A N 1
ATOM 529 C CA . VAL A 1 68 ? -3.045 -0.990 -3.647 1.00 92.94 68 VAL A CA 1
ATOM 530 C C . VAL A 1 68 ? -3.399 -0.121 -2.441 1.00 92.94 68 VAL A C 1
ATOM 532 O O . VAL A 1 68 ? -4.171 -0.548 -1.579 1.00 92.94 68 VAL A O 1
ATOM 535 N N . LYS A 1 69 ? -2.904 1.123 -2.397 1.00 92.88 69 LYS A N 1
ATOM 536 C CA . LYS A 1 69 ? -3.236 2.087 -1.338 1.00 92.88 69 LYS A CA 1
ATOM 537 C C . LYS A 1 69 ? -4.740 2.356 -1.281 1.00 92.88 69 LYS A C 1
ATOM 539 O O . LYS A 1 69 ? -5.332 2.285 -0.209 1.00 92.88 69 LYS A O 1
ATOM 544 N N . GLY A 1 70 ? -5.372 2.604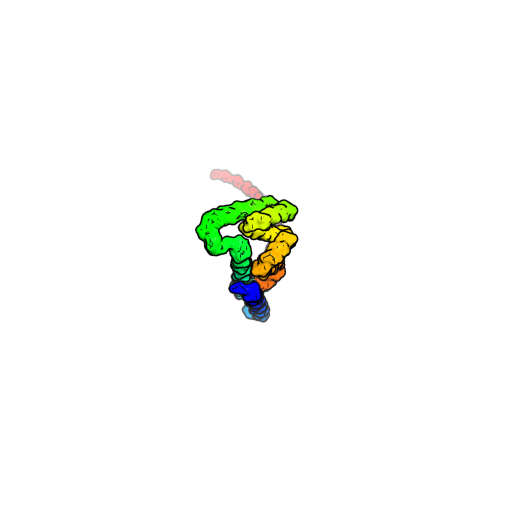 -2.427 1.00 94.12 70 GLY A N 1
ATOM 545 C CA . GLY A 1 70 ? -6.805 2.870 -2.503 1.00 94.12 70 GLY A CA 1
ATOM 546 C C . GLY A 1 70 ? -7.662 1.682 -2.057 1.00 94.12 70 GLY A C 1
ATOM 547 O O . GLY A 1 70 ? -8.722 1.882 -1.464 1.00 94.12 70 GLY A O 1
ATOM 548 N N . MET A 1 71 ? -7.225 0.445 -2.309 1.00 94.75 71 MET A N 1
ATOM 549 C CA . MET A 1 71 ? -7.907 -0.747 -1.796 1.00 94.75 71 MET A CA 1
ATOM 550 C C . MET A 1 71 ? -7.723 -0.899 -0.285 1.00 94.75 71 MET A C 1
ATOM 552 O O . MET A 1 71 ? -8.706 -1.138 0.417 1.00 94.75 71 MET A O 1
ATOM 556 N N . LYS A 1 72 ? -6.500 -0.692 0.220 1.00 93.38 72 LYS A N 1
ATOM 557 C CA . LYS A 1 72 ? -6.206 -0.705 1.657 1.00 93.38 72 LYS A CA 1
ATOM 558 C C . LYS A 1 72 ? -7.090 0.292 2.410 1.00 93.38 72 LYS A C 1
ATOM 560 O O . LYS A 1 72 ? -7.817 -0.114 3.307 1.00 93.38 72 LYS A O 1
ATOM 565 N N . GLU A 1 73 ? -7.136 1.550 1.976 1.00 93.25 73 GLU A N 1
ATOM 566 C CA . GLU A 1 73 ? -7.971 2.589 2.600 1.00 93.25 73 GLU A CA 1
ATOM 567 C C . GLU A 1 73 ? -9.470 2.243 2.574 1.00 93.25 73 GLU A C 1
ATOM 569 O O . GLU A 1 73 ? -10.210 2.554 3.510 1.00 93.25 73 GLU A O 1
ATOM 574 N N . LYS A 1 74 ? -9.952 1.600 1.500 1.00 93.38 74 LYS A N 1
ATOM 575 C CA . LYS A 1 74 ? -11.351 1.150 1.399 1.00 93.38 74 LYS A CA 1
ATOM 576 C C . LYS A 1 74 ? -11.666 0.034 2.391 1.00 93.38 74 LYS A C 1
ATOM 578 O O . LYS A 1 74 ? -12.762 0.042 2.951 1.00 93.38 74 LYS A O 1
ATOM 583 N N . LEU A 1 75 ? -10.753 -0.918 2.571 1.00 94.19 75 LEU A N 1
ATOM 584 C CA . LEU A 1 75 ? -10.910 -2.008 3.530 1.00 94.19 75 LEU A CA 1
ATOM 585 C C . LEU A 1 75 ? -10.793 -1.491 4.968 1.00 94.19 75 LEU A C 1
ATOM 587 O O . LEU A 1 75 ? -11.678 -1.761 5.771 1.00 94.19 75 LEU A O 1
ATOM 591 N N . GLU A 1 76 ? -9.794 -0.658 5.270 1.00 92.81 76 GLU A N 1
ATOM 592 C CA . GLU A 1 76 ? -9.638 -0.021 6.585 1.00 92.81 76 GLU A CA 1
ATOM 593 C C . GLU A 1 76 ? -10.879 0.787 6.964 1.00 92.81 76 GLU A C 1
ATOM 595 O O . GLU A 1 76 ? -11.392 0.650 8.067 1.00 92.81 76 GLU A O 1
ATOM 600 N N . ARG A 1 77 ? -11.445 1.568 6.037 1.00 93.06 77 ARG A N 1
ATOM 601 C CA . ARG A 1 77 ? -12.691 2.303 6.299 1.00 93.06 77 ARG A CA 1
ATOM 602 C C . ARG A 1 77 ? -13.877 1.381 6.572 1.00 93.06 77 ARG A C 1
ATOM 604 O O . ARG A 1 77 ? -14.782 1.771 7.299 1.00 93.06 77 ARG A O 1
ATOM 611 N N . ARG A 1 78 ? -13.911 0.196 5.968 1.00 91.81 78 ARG A N 1
ATOM 612 C CA . ARG A 1 78 ? -15.007 -0.758 6.154 1.00 91.81 78 ARG A CA 1
ATOM 613 C C . ARG A 1 78 ? -14.907 -1.487 7.491 1.00 91.81 78 ARG A C 1
ATOM 615 O O . ARG A 1 78 ? -15.938 -1.726 8.105 1.00 91.81 78 ARG A O 1
ATOM 622 N N . VAL A 1 79 ? -13.687 -1.815 7.920 1.00 92.44 79 VAL A N 1
ATOM 623 C CA . VAL A 1 79 ? -13.433 -2.537 9.174 1.00 92.44 79 VAL A CA 1
ATOM 624 C C . VAL A 1 79 ? -13.374 -1.585 10.368 1.00 92.44 79 VAL A C 1
ATOM 626 O O . VAL A 1 79 ? -14.013 -1.840 11.381 1.00 92.44 79 VAL A O 1
ATOM 629 N N . PHE A 1 80 ? -12.625 -0.487 10.250 1.00 93.88 80 PHE A N 1
ATOM 630 C CA . PHE A 1 80 ? -12.311 0.428 11.355 1.00 93.88 80 PHE A CA 1
ATOM 631 C C . PHE A 1 80 ? -13.050 1.761 11.283 1.00 93.88 80 PHE A C 1
ATOM 633 O O . PHE A 1 80 ? -13.071 2.513 12.253 1.00 93.88 80 PHE A O 1
ATOM 640 N N . GLY A 1 81 ? -13.638 2.098 10.136 1.00 92.38 81 GLY A N 1
ATOM 641 C CA . GLY A 1 81 ? -14.362 3.353 9.983 1.00 92.38 81 GLY A CA 1
ATOM 642 C C . GLY A 1 81 ? -15.694 3.350 10.726 1.00 92.38 81 GLY A C 1
ATOM 643 O O . GLY A 1 81 ? -16.363 2.328 10.870 1.00 92.38 81 GLY A O 1
ATOM 644 N N . LEU A 1 82 ? -16.122 4.540 11.150 1.00 91.75 82 LEU A N 1
ATOM 645 C CA . LEU A 1 82 ? -17.491 4.731 11.612 1.00 91.75 82 LEU A CA 1
ATOM 646 C C . LEU A 1 82 ? -18.470 4.461 10.467 1.00 91.75 82 LEU A C 1
ATOM 648 O O . LEU A 1 82 ? -18.280 4.937 9.343 1.00 91.75 82 LEU A O 1
ATOM 652 N N . SER A 1 83 ? -19.552 3.743 10.769 1.00 88.44 83 SER A N 1
ATOM 653 C CA . SER A 1 83 ? -20.658 3.600 9.826 1.00 88.44 83 SER A CA 1
ATOM 654 C C . SER A 1 83 ? -21.226 4.983 9.466 1.00 88.44 83 SER A C 1
ATOM 656 O O . SER A 1 83 ? -21.154 5.906 10.284 1.00 88.44 83 SER A O 1
ATOM 658 N N . PRO A 1 84 ? -21.845 5.160 8.284 1.00 88.25 84 PRO A N 1
ATOM 659 C CA . PRO A 1 84 ? -22.442 6.441 7.907 1.00 88.25 84 PRO A CA 1
ATOM 660 C C . PRO A 1 84 ? -23.420 6.978 8.962 1.00 88.25 84 PRO A C 1
ATOM 662 O O . PRO A 1 84 ? -23.399 8.164 9.280 1.00 88.25 84 PRO A O 1
ATOM 665 N N . THR A 1 85 ? -24.206 6.095 9.583 1.00 87.75 85 THR A N 1
ATOM 666 C CA . THR A 1 85 ? -25.136 6.448 10.664 1.00 87.75 85 THR A CA 1
ATOM 667 C C . THR A 1 85 ? -24.425 6.851 11.957 1.00 87.75 85 THR A C 1
ATOM 669 O O . THR A 1 85 ? -24.836 7.810 12.603 1.00 87.75 85 THR A O 1
ATOM 672 N N . ALA A 1 86 ? -23.331 6.179 12.328 1.00 87.19 86 ALA A N 1
ATOM 673 C CA . ALA A 1 86 ? -22.528 6.572 13.486 1.00 87.19 86 ALA A CA 1
ATOM 674 C C . ALA A 1 86 ? -21.751 7.875 13.235 1.00 87.19 86 ALA A C 1
ATOM 676 O O . ALA A 1 86 ? -21.525 8.644 14.161 1.00 87.19 86 ALA A O 1
ATOM 677 N N . SER A 1 87 ? -21.375 8.158 11.985 1.00 89.44 87 SER A N 1
ATOM 678 C CA . SER A 1 87 ? -20.647 9.378 11.619 1.00 89.44 87 SER A CA 1
ATOM 679 C C . SER A 1 87 ? -21.491 10.655 11.720 1.00 89.44 87 SER A C 1
ATOM 681 O O . SER A 1 87 ? -20.936 11.737 11.894 1.00 89.44 87 SER A O 1
ATOM 683 N N . SER A 1 88 ? -22.823 10.538 11.652 1.00 92.75 88 SER A N 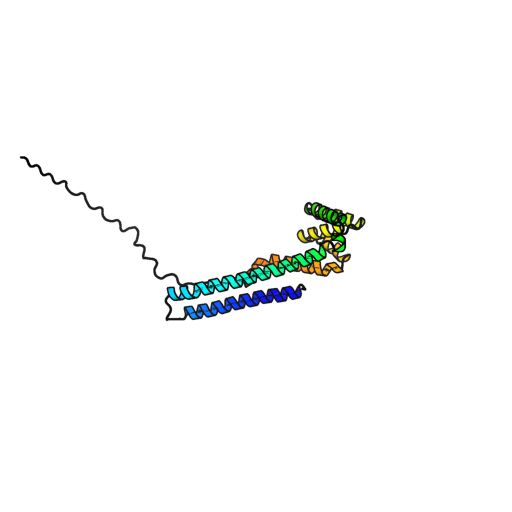1
ATOM 684 C CA . SER A 1 88 ? -23.745 11.662 11.859 1.00 92.75 88 SER A CA 1
ATOM 685 C C . SER A 1 88 ? -24.016 11.990 13.330 1.00 92.75 88 SER A C 1
ATOM 687 O O . SER A 1 88 ? -24.608 13.029 13.606 1.00 92.75 88 SER A O 1
ATOM 689 N N . ASP A 1 89 ? -23.596 11.134 14.267 1.00 95.56 89 ASP A N 1
ATOM 690 C CA . ASP A 1 89 ? -23.722 11.372 15.706 1.00 95.56 89 ASP A CA 1
ATOM 691 C C . ASP A 1 89 ? -22.412 11.975 16.259 1.00 95.56 89 ASP A C 1
ATOM 693 O O . ASP A 1 89 ? -21.394 11.274 16.336 1.00 95.56 89 ASP A O 1
ATOM 697 N N . PRO A 1 90 ? -22.401 13.257 16.681 1.00 95.06 90 PRO A N 1
ATOM 698 C CA . PRO A 1 90 ? -21.206 13.899 17.222 1.00 95.06 90 PRO A CA 1
ATOM 699 C C . PRO A 1 90 ? -20.599 13.157 18.418 1.00 95.06 90 PRO A C 1
ATOM 701 O O . PRO A 1 90 ? -19.375 13.135 18.552 1.00 95.06 90 PRO A O 1
ATOM 704 N N . ALA A 1 91 ? -21.419 12.521 19.263 1.00 95.00 91 ALA A N 1
ATOM 705 C CA . ALA A 1 91 ? -20.927 11.787 20.426 1.00 95.00 91 ALA A CA 1
ATOM 706 C C . ALA A 1 91 ? -20.104 10.569 19.992 1.00 95.00 91 ALA A C 1
ATOM 708 O O . ALA A 1 91 ? -19.003 10.354 20.496 1.00 95.00 91 ALA A O 1
ATOM 709 N N . LYS A 1 92 ? -20.579 9.822 18.988 1.00 95.06 92 LYS A N 1
ATOM 710 C CA . LYS A 1 92 ? -19.859 8.669 18.424 1.00 95.06 92 LYS A CA 1
ATOM 711 C C . LYS A 1 92 ? -18.563 9.083 17.736 1.00 95.06 92 LYS A C 1
ATOM 713 O O . LYS A 1 92 ? -17.560 8.389 17.877 1.00 95.06 92 LYS A O 1
ATOM 718 N N . VAL A 1 93 ? -18.551 10.224 17.044 1.00 95.81 93 VAL A N 1
ATOM 719 C CA . VAL A 1 93 ? -17.328 10.776 16.438 1.00 95.81 93 VAL A CA 1
ATOM 720 C C . VAL A 1 93 ? -16.288 11.134 17.502 1.00 95.81 93 VAL A C 1
ATOM 722 O O . VAL A 1 93 ? -15.104 10.850 17.316 1.00 95.81 93 VAL A O 1
ATOM 725 N N . VAL A 1 94 ? -16.708 11.727 18.623 1.00 96.81 94 VAL A N 1
ATOM 726 C CA . VAL A 1 94 ? -15.809 12.029 19.748 1.00 96.81 94 VAL A CA 1
ATOM 727 C C . VAL A 1 94 ? -15.300 10.743 20.398 1.00 96.81 94 VAL A C 1
ATOM 729 O O . VAL A 1 94 ? -14.088 10.601 20.535 1.00 96.81 94 VAL A O 1
ATOM 732 N N . SER A 1 95 ? -16.176 9.779 20.707 1.00 96.25 95 SER A N 1
ATOM 733 C CA . SER A 1 95 ? -15.773 8.475 21.258 1.00 96.25 95 SER A CA 1
ATOM 734 C C . SER A 1 95 ? -14.794 7.738 20.348 1.00 96.25 95 SER A C 1
ATOM 736 O O . SER A 1 95 ? -13.837 7.143 20.827 1.00 96.25 95 SER A O 1
ATOM 738 N N . PHE A 1 96 ? -14.989 7.807 19.029 1.00 96.56 96 PHE A N 1
ATOM 739 C CA . PHE A 1 96 ? -14.063 7.223 18.062 1.00 96.56 96 PHE A CA 1
ATOM 740 C C . PHE A 1 96 ? -12.679 7.860 18.123 1.00 96.56 96 PHE A C 1
ATOM 742 O O . PHE A 1 96 ? -11.677 7.152 18.155 1.00 96.56 96 PHE A O 1
ATOM 749 N N . ARG A 1 97 ? -12.609 9.194 18.178 1.00 96.56 97 ARG A N 1
ATOM 750 C CA . ARG A 1 97 ? -11.333 9.912 18.303 1.00 96.56 97 ARG A CA 1
ATOM 751 C C . ARG A 1 97 ? -10.628 9.597 19.619 1.00 96.56 97 ARG A C 1
ATOM 753 O O . ARG A 1 97 ? -9.417 9.399 19.607 1.00 96.56 97 ARG A O 1
ATOM 760 N N . ASP A 1 98 ? -11.378 9.539 20.714 1.00 97.75 98 ASP A N 1
ATOM 761 C CA . ASP A 1 98 ? -10.855 9.216 22.043 1.00 97.75 98 ASP A CA 1
ATOM 762 C C . ASP A 1 98 ? -10.305 7.784 22.101 1.00 97.75 98 ASP A C 1
ATOM 764 O O . ASP A 1 98 ? -9.148 7.577 22.460 1.00 97.75 98 ASP A O 1
ATOM 768 N N . ALA A 1 99 ? -11.077 6.803 21.622 1.00 97.69 99 ALA A N 1
ATOM 769 C CA . ALA A 1 99 ? -10.638 5.413 21.534 1.00 97.69 99 ALA A CA 1
ATOM 770 C C . ALA A 1 99 ? -9.358 5.263 20.696 1.00 97.69 99 ALA A C 1
ATOM 772 O O . ALA A 1 99 ? -8.415 4.591 21.112 1.00 97.69 99 ALA A O 1
ATOM 773 N N . GLN A 1 100 ? -9.294 5.933 19.543 1.00 96.94 100 GLN A N 1
ATOM 774 C CA . GLN A 1 100 ? -8.113 5.950 18.677 1.00 96.94 100 GLN A CA 1
ATOM 775 C C . GLN A 1 100 ? -6.890 6.569 19.363 1.00 96.94 100 GLN A C 1
ATOM 777 O O . GLN A 1 100 ? -5.786 6.040 19.240 1.00 96.94 100 GLN A O 1
ATOM 782 N N . ALA A 1 101 ? -7.062 7.677 20.087 1.00 97.50 101 ALA A N 1
ATOM 783 C CA . ALA A 1 101 ? -5.979 8.302 20.840 1.00 97.50 101 ALA A CA 1
ATOM 784 C C . ALA A 1 101 ? -5.466 7.366 21.943 1.00 97.50 101 ALA A C 1
ATOM 786 O O . ALA A 1 101 ? -4.271 7.085 21.997 1.00 97.50 101 ALA A O 1
ATOM 787 N N . ARG A 1 102 ? -6.379 6.804 22.740 1.00 96.81 102 ARG A N 1
ATOM 788 C CA . ARG A 1 102 ? -6.060 5.902 23.851 1.00 96.81 102 ARG A CA 1
ATOM 789 C C . ARG A 1 102 ? -5.316 4.651 23.398 1.00 96.81 102 ARG A C 1
ATOM 791 O O . ARG A 1 102 ? -4.340 4.246 24.015 1.00 96.81 102 ARG A O 1
ATOM 798 N N . VAL A 1 103 ? -5.756 4.032 22.307 1.00 97.50 103 VAL A N 1
ATOM 799 C CA . VAL A 1 103 ? -5.161 2.777 21.835 1.00 97.50 103 VAL A CA 1
ATOM 800 C C . VAL A 1 103 ? -3.768 2.976 21.218 1.00 97.50 103 VAL A C 1
ATOM 802 O O . VAL A 1 103 ? -2.939 2.064 21.246 1.00 97.50 103 VAL A O 1
ATOM 805 N N . ARG A 1 104 ? -3.457 4.165 20.684 1.00 95.94 104 ARG A N 1
ATOM 806 C CA . ARG A 1 104 ? -2.125 4.457 20.115 1.00 95.94 104 ARG A CA 1
ATOM 807 C C . ARG A 1 104 ? -1.002 4.387 21.142 1.00 95.94 104 ARG A C 1
ATOM 809 O O . ARG A 1 104 ? 0.124 4.064 20.758 1.00 95.94 104 ARG A O 1
ATOM 816 N N . GLU A 1 105 ? -1.316 4.671 22.398 1.00 96.25 105 GLU A N 1
ATOM 817 C CA . GLU A 1 105 ? -0.372 4.651 23.516 1.00 96.25 105 GLU A CA 1
ATOM 818 C C . GLU A 1 105 ? -0.084 3.230 24.016 1.00 96.25 105 GLU A C 1
ATOM 820 O O . GLU A 1 105 ? 0.916 3.014 24.687 1.00 96.25 105 GLU A O 1
ATOM 825 N N . ILE A 1 106 ? -0.903 2.239 23.642 1.00 97.62 106 ILE A N 1
ATOM 826 C CA . ILE A 1 106 ? -0.719 0.854 24.082 1.00 97.62 106 ILE A CA 1
ATOM 827 C C . ILE A 1 106 ? 0.441 0.214 23.313 1.00 97.62 106 ILE A C 1
ATOM 829 O O . ILE A 1 106 ? 0.424 0.138 22.073 1.00 97.62 106 ILE A O 1
ATOM 833 N N . GLU A 1 107 ? 1.448 -0.262 24.037 1.00 96.06 107 GLU A N 1
ATOM 834 C CA . GLU A 1 107 ? 2.632 -0.922 23.472 1.00 96.06 107 GLU A CA 1
ATOM 835 C C . GLU A 1 107 ? 2.670 -2.426 23.734 1.00 96.06 107 GLU A C 1
ATOM 837 O O . GLU A 1 107 ? 3.234 -3.154 22.914 1.00 96.06 107 GLU A O 1
ATOM 842 N N . ASP A 1 108 ? 2.038 -2.874 24.818 1.00 97.50 108 ASP A N 1
ATOM 843 C CA . ASP A 1 108 ? 2.024 -4.265 25.256 1.00 97.50 108 ASP A CA 1
ATOM 844 C C . ASP A 1 108 ? 0.720 -4.990 24.874 1.00 97.50 108 ASP A C 1
ATOM 846 O O . ASP A 1 108 ? -0.349 -4.384 24.764 1.00 97.50 108 ASP A O 1
ATOM 850 N N . ASN A 1 109 ? 0.821 -6.299 24.638 1.00 97.56 109 ASN A N 1
ATOM 851 C CA . ASN A 1 109 ? -0.319 -7.136 24.265 1.00 97.56 109 ASN A CA 1
ATOM 852 C C . ASN A 1 109 ? -1.282 -7.338 25.446 1.00 97.56 109 ASN A C 1
ATOM 854 O O . ASN A 1 109 ? -2.495 -7.285 25.249 1.00 97.56 109 ASN A O 1
ATOM 858 N N . ASP A 1 110 ? -0.769 -7.514 26.664 1.00 97.69 110 ASP A N 1
ATOM 859 C CA . ASP A 1 110 ? -1.588 -7.788 27.845 1.00 97.69 110 ASP A CA 1
ATOM 860 C C . ASP A 1 110 ? -2.456 -6.569 28.200 1.00 97.69 110 ASP A C 1
ATOM 862 O O . ASP A 1 110 ? -3.664 -6.707 28.414 1.00 97.69 110 ASP A O 1
ATOM 866 N N . ASP A 1 111 ? -1.885 -5.360 28.128 1.00 97.88 111 ASP A N 1
ATOM 867 C CA . ASP A 1 111 ? -2.619 -4.097 28.301 1.00 97.88 111 ASP A CA 1
ATOM 868 C C . ASP A 1 111 ? -3.729 -3.940 27.248 1.00 97.88 111 ASP A C 1
ATOM 870 O O . ASP A 1 111 ? -4.859 -3.526 27.539 1.00 97.88 111 ASP A O 1
ATOM 874 N N . ALA A 1 112 ? -3.424 -4.291 25.995 1.00 98.00 112 ALA A N 1
ATOM 875 C CA . ALA A 1 112 ? -4.398 -4.261 24.913 1.00 98.00 112 ALA A CA 1
ATOM 876 C C . ALA A 1 112 ? -5.530 -5.266 25.145 1.00 98.00 112 ALA A C 1
ATOM 878 O O . ALA A 1 112 ? -6.697 -4.936 24.920 1.00 98.00 112 ALA A O 1
ATOM 879 N N . ALA A 1 113 ? -5.201 -6.470 25.614 1.00 98.12 113 ALA A N 1
ATOM 880 C CA . ALA A 1 113 ? -6.166 -7.512 25.927 1.00 98.12 113 ALA A CA 1
ATOM 881 C C . ALA A 1 113 ? -7.085 -7.099 27.087 1.00 98.12 113 ALA A C 1
ATOM 883 O O . ALA A 1 113 ? -8.296 -7.307 27.004 1.00 98.12 113 ALA A O 1
ATOM 884 N N . GLU A 1 114 ? -6.566 -6.440 28.126 1.00 98.06 114 GLU A N 1
ATOM 885 C CA . GLU A 1 114 ? -7.394 -5.926 29.223 1.00 98.06 114 GLU A CA 1
ATOM 886 C C . GLU A 1 114 ? -8.398 -4.872 28.729 1.00 98.06 114 GLU A C 1
ATOM 888 O O . GLU A 1 114 ? -9.598 -4.942 29.031 1.00 98.06 114 GLU A O 1
ATOM 893 N N . ILE A 1 115 ? -7.933 -3.913 27.920 1.00 98.19 115 ILE A N 1
ATOM 894 C CA . ILE A 1 115 ? -8.792 -2.876 27.331 1.00 98.19 115 ILE A CA 1
ATOM 895 C C . ILE A 1 115 ? -9.832 -3.509 26.399 1.00 98.19 115 ILE A C 1
ATOM 897 O O . ILE A 1 115 ? -11.002 -3.117 26.429 1.00 98.19 115 ILE A O 1
ATOM 901 N N . TYR A 1 116 ? -9.439 -4.522 25.627 1.00 98.25 116 TYR A N 1
ATOM 902 C CA . TYR A 1 116 ? -10.335 -5.279 24.761 1.00 98.25 116 TYR A CA 1
ATOM 903 C C . TYR A 1 116 ? -11.441 -6.002 25.543 1.00 98.25 116 TYR A C 1
ATOM 905 O O . TYR A 1 116 ? -12.622 -5.851 25.228 1.00 98.25 116 TYR A O 1
ATOM 913 N N . GLU A 1 117 ? -11.095 -6.734 26.604 1.00 98.06 117 GLU A N 1
ATOM 914 C CA . GLU A 1 117 ? -12.069 -7.430 27.453 1.00 98.06 117 GLU A CA 1
ATOM 915 C C . GLU A 1 117 ? -12.989 -6.459 28.202 1.00 98.06 117 GLU A C 1
ATOM 917 O O . GLU A 1 117 ? -14.171 -6.740 28.423 1.00 98.06 117 GLU A O 1
ATOM 922 N N . SER A 1 118 ? -12.478 -5.289 28.585 1.00 97.94 118 SER A N 1
ATOM 923 C CA . SER A 1 118 ? -13.298 -4.210 29.140 1.00 97.94 118 SER A CA 1
ATOM 924 C C . SER A 1 118 ? -14.322 -3.699 28.119 1.00 97.94 118 SER A C 1
ATOM 926 O O . SER A 1 118 ? -15.518 -3.661 28.418 1.00 97.94 118 SER A O 1
ATOM 928 N N . ALA A 1 119 ? -13.882 -3.404 26.890 1.00 97.75 119 ALA A N 1
ATOM 929 C CA . ALA A 1 119 ? -14.751 -2.975 25.794 1.00 97.75 119 ALA A CA 1
ATOM 930 C C . ALA A 1 119 ? -15.813 -4.033 25.448 1.00 97.75 119 ALA A C 1
ATOM 932 O O . ALA A 1 119 ? -16.980 -3.711 25.226 1.00 97.75 119 ALA A O 1
ATOM 933 N N . LYS A 1 120 ? -15.439 -5.318 25.474 1.00 96.69 120 LYS A N 1
ATOM 934 C CA . LYS A 1 120 ? -16.368 -6.442 25.289 1.00 96.69 120 LYS A CA 1
ATOM 935 C C . LYS A 1 120 ? -17.451 -6.476 26.360 1.00 96.69 120 LYS A C 1
ATOM 937 O O . LYS A 1 120 ? -18.627 -6.600 26.024 1.00 96.69 120 LYS A O 1
ATOM 942 N N . ARG A 1 121 ? -17.076 -6.350 27.637 1.00 97.56 121 ARG A N 1
ATOM 943 C CA . ARG A 1 121 ? -18.027 -6.369 28.762 1.00 97.56 121 ARG A CA 1
ATOM 944 C C . ARG A 1 121 ? -18.991 -5.183 28.738 1.00 97.56 121 ARG A C 1
ATOM 946 O O . ARG A 1 121 ? -20.144 -5.350 29.125 1.00 97.56 121 ARG A O 1
ATOM 953 N N . SER A 1 122 ? -18.544 -4.010 28.289 1.00 96.88 122 SER A N 1
ATOM 954 C CA . SER A 1 122 ? -19.386 -2.809 28.182 1.00 96.88 122 SER A CA 1
ATOM 955 C C . SER A 1 122 ? -20.185 -2.721 26.878 1.00 96.88 122 SER A C 1
ATOM 957 O O . SER A 1 122 ? -21.096 -1.900 26.774 1.00 96.88 122 SER A O 1
ATOM 959 N N . GLY A 1 123 ? -19.858 -3.547 25.880 1.00 95.44 123 GLY A N 1
ATOM 960 C CA . GLY A 1 123 ? -20.431 -3.460 24.539 1.00 95.44 123 GLY A CA 1
ATOM 961 C C . GLY A 1 123 ? -19.898 -2.283 23.713 1.00 95.44 123 GLY A C 1
ATOM 962 O O . GLY A 1 123 ? -20.521 -1.917 22.713 1.00 95.44 123 GLY A O 1
ATOM 963 N N . ASP A 1 124 ? -18.763 -1.688 24.095 1.00 96.12 124 ASP A N 1
ATOM 964 C CA . ASP A 1 124 ? -18.131 -0.588 23.364 1.00 96.12 124 ASP A CA 1
ATOM 965 C C . ASP A 1 124 ? -17.424 -1.090 22.096 1.00 96.12 124 ASP A C 1
ATOM 967 O O . ASP A 1 124 ? -16.226 -1.380 22.066 1.00 96.12 124 ASP A O 1
ATOM 971 N N . GLN A 1 125 ? -18.196 -1.174 21.015 1.00 94.94 125 GLN A N 1
ATOM 972 C CA . GLN A 1 125 ? -17.691 -1.594 19.709 1.00 94.94 125 GLN A CA 1
ATOM 973 C C . GLN A 1 125 ? -16.652 -0.628 19.130 1.00 94.94 125 GLN A C 1
ATOM 975 O O . GLN A 1 125 ? -15.790 -1.058 18.367 1.00 94.94 125 GLN A O 1
ATOM 980 N N . ILE A 1 126 ? -16.710 0.663 19.479 1.00 96.19 126 ILE A N 1
ATOM 981 C CA . ILE A 1 126 ? -15.768 1.666 18.970 1.00 96.19 126 ILE A CA 1
ATOM 982 C C . ILE A 1 126 ? -14.385 1.407 19.566 1.00 96.19 126 ILE A C 1
ATOM 984 O O . ILE A 1 126 ? -13.406 1.317 18.824 1.00 96.19 126 ILE A O 1
ATOM 988 N N . LEU A 1 127 ? -14.314 1.222 20.887 1.00 97.38 127 LEU A N 1
ATOM 989 C CA . LEU A 1 127 ? -13.064 0.893 21.562 1.00 97.38 127 LEU A CA 1
ATOM 990 C C . LEU A 1 127 ? -12.539 -0.481 21.137 1.00 97.38 127 LEU A C 1
ATOM 992 O O . LEU A 1 127 ? -11.367 -0.594 20.791 1.00 97.38 127 LEU A O 1
ATOM 996 N N . ALA A 1 128 ? -13.398 -1.503 21.075 1.00 97.19 128 ALA A N 1
ATOM 997 C CA . ALA A 1 128 ? -13.002 -2.843 20.635 1.00 97.19 128 ALA A CA 1
ATOM 998 C C . ALA A 1 128 ? -12.398 -2.841 19.216 1.00 97.19 128 ALA A C 1
ATOM 1000 O O . ALA A 1 128 ? -11.381 -3.489 18.970 1.00 97.19 128 ALA A O 1
ATOM 1001 N N . THR A 1 129 ? -12.991 -2.074 18.297 1.00 96.00 129 THR A N 1
ATOM 1002 C CA . THR A 1 129 ? -12.501 -1.929 16.917 1.00 96.00 129 THR A CA 1
ATOM 1003 C C . THR A 1 129 ? -11.179 -1.159 16.856 1.00 96.00 129 THR A C 1
ATOM 1005 O O . THR A 1 129 ? -10.290 -1.538 16.096 1.00 96.00 129 THR A O 1
ATOM 1008 N N . ALA A 1 130 ? -11.004 -0.120 17.681 1.00 97.12 130 ALA A N 1
ATOM 1009 C CA . ALA A 1 130 ? -9.729 0.591 17.779 1.00 97.12 130 ALA A CA 1
ATOM 1010 C C . ALA A 1 130 ? -8.608 -0.329 18.298 1.00 97.12 130 ALA A C 1
ATOM 1012 O O . ALA A 1 130 ? -7.519 -0.348 17.725 1.00 97.12 130 ALA A O 1
ATOM 1013 N N . VAL A 1 131 ? -8.875 -1.147 19.329 1.00 97.62 131 VAL A N 1
ATOM 1014 C CA . VAL A 1 131 ? -7.899 -2.136 19.829 1.00 97.62 131 VAL A CA 1
ATOM 1015 C C . VAL A 1 131 ? -7.543 -3.156 18.745 1.00 97.62 131 VAL A C 1
ATOM 1017 O O . VAL A 1 131 ? -6.365 -3.466 18.574 1.00 97.62 131 VAL A O 1
ATOM 1020 N N . LEU A 1 132 ? -8.522 -3.633 17.968 1.00 96.06 132 LEU A N 1
ATOM 1021 C CA . LEU A 1 132 ? -8.268 -4.526 16.834 1.00 96.06 132 LEU A CA 1
ATOM 1022 C C . LEU A 1 132 ? -7.318 -3.900 15.804 1.00 96.06 132 LEU A C 1
ATOM 1024 O O . LEU A 1 132 ? -6.396 -4.570 15.344 1.00 96.06 132 LEU A O 1
ATOM 1028 N N . GLU A 1 133 ? -7.524 -2.633 15.438 1.00 94.56 133 GLU A N 1
ATOM 1029 C CA . GLU A 1 133 ? -6.642 -1.927 14.500 1.00 94.56 133 GLU A CA 1
ATOM 1030 C C . GLU A 1 133 ? -5.186 -1.957 14.989 1.00 94.56 133 GLU A C 1
ATOM 1032 O O . GLU A 1 133 ? -4.271 -2.329 14.248 1.00 94.56 133 GLU A O 1
ATOM 1037 N N . ARG A 1 134 ? -4.965 -1.659 16.275 1.00 96.00 134 ARG A N 1
ATOM 1038 C CA . ARG A 1 134 ? -3.635 -1.725 16.896 1.00 96.00 134 ARG A CA 1
ATOM 1039 C C . ARG A 1 134 ? -3.083 -3.143 16.954 1.00 96.00 134 ARG A C 1
ATOM 1041 O O . ARG A 1 134 ? -1.898 -3.328 16.677 1.00 96.00 134 ARG A O 1
ATOM 1048 N N . ALA A 1 135 ? -3.930 -4.125 17.250 1.00 95.31 135 ALA A N 1
ATOM 1049 C CA . ALA A 1 135 ? -3.569 -5.535 17.256 1.00 95.31 135 ALA A CA 1
ATOM 1050 C C . ALA A 1 135 ? -3.072 -6.001 15.88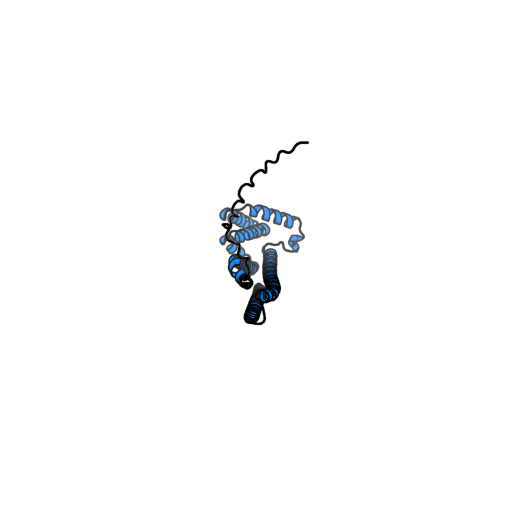2 1.00 95.31 135 ALA A C 1
ATOM 1052 O O . ALA A 1 135 ? -2.067 -6.704 15.812 1.00 95.31 135 ALA A O 1
ATOM 1053 N N . LEU A 1 136 ? -3.695 -5.560 14.784 1.00 92.31 136 LEU A N 1
ATOM 1054 C CA . LEU A 1 136 ? -3.208 -5.875 13.438 1.00 92.31 136 LEU A CA 1
ATOM 1055 C C . LEU A 1 136 ? -1.843 -5.248 13.148 1.00 92.31 136 LEU A C 1
ATOM 1057 O O . LEU A 1 136 ? -0.979 -5.919 12.592 1.00 92.31 136 LEU A O 1
ATOM 1061 N N . VAL A 1 137 ? -1.631 -3.991 13.548 1.00 90.81 137 VAL A N 1
ATOM 1062 C CA . VAL A 1 137 ? -0.346 -3.298 13.355 1.00 90.81 137 VAL A CA 1
ATOM 1063 C C . VAL A 1 137 ? 0.777 -3.951 14.167 1.00 90.81 137 VAL A C 1
ATOM 1065 O O . VAL A 1 137 ? 1.911 -4.024 13.699 1.00 90.81 137 VAL A O 1
ATOM 1068 N N . ARG A 1 138 ? 0.479 -4.417 15.384 1.00 93.81 138 ARG A N 1
ATOM 1069 C CA . ARG A 1 138 ? 1.458 -5.016 16.308 1.00 93.81 138 ARG A CA 1
ATOM 1070 C C . ARG A 1 138 ? 1.580 -6.539 16.191 1.00 93.81 138 ARG A C 1
ATOM 1072 O O . ARG A 1 138 ? 2.471 -7.115 16.805 1.00 93.81 138 ARG A O 1
ATOM 1079 N N . GLY A 1 139 ? 0.716 -7.189 15.413 1.00 92.56 139 GLY A N 1
ATOM 10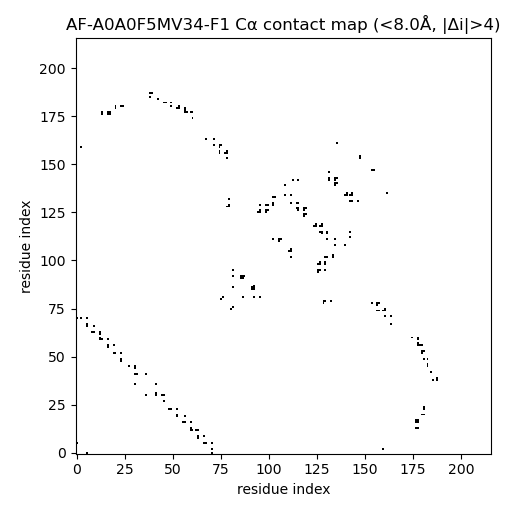80 C CA . GLY A 1 139 ? 0.706 -8.644 15.252 1.00 92.56 139 GLY A CA 1
ATOM 1081 C C . GLY A 1 139 ? 0.125 -9.413 16.446 1.00 92.56 139 GLY A C 1
ATOM 1082 O O . GLY A 1 139 ? 0.476 -10.574 16.647 1.00 92.56 139 GLY A O 1
ATOM 1083 N N . TRP A 1 140 ? -0.759 -8.806 17.242 1.00 96.12 140 TRP A N 1
ATOM 1084 C CA . TRP A 1 140 ? -1.416 -9.462 18.379 1.00 96.12 140 TRP A CA 1
ATOM 1085 C C . TRP A 1 140 ? -2.567 -10.355 17.900 1.00 96.12 140 TRP A C 1
ATOM 1087 O O . TRP A 1 140 ? -3.716 -9.931 17.759 1.00 96.12 140 TRP A O 1
ATOM 1097 N N . THR A 1 141 ? -2.250 -11.615 17.605 1.00 94.62 141 THR A N 1
ATOM 1098 C CA . THR A 1 141 ? -3.191 -12.553 16.976 1.00 94.62 141 THR A CA 1
ATOM 1099 C C . THR A 1 141 ? -4.349 -12.966 17.881 1.00 94.62 141 THR A C 1
ATOM 1101 O O . THR A 1 141 ? -5.448 -13.146 17.376 1.00 94.62 141 THR A O 1
ATOM 1104 N N . SER A 1 142 ? -4.150 -13.051 19.200 1.00 96.62 142 SER A N 1
ATOM 1105 C CA . SER A 1 142 ? -5.196 -13.429 20.166 1.00 96.62 142 SER A CA 1
ATOM 1106 C C . SER A 1 142 ? -6.419 -12.506 20.103 1.00 96.62 142 SER A C 1
ATOM 1108 O O . SER A 1 142 ? -7.547 -12.977 19.973 1.00 96.62 142 SER A O 1
ATOM 1110 N N . ILE A 1 143 ? -6.191 -11.190 20.129 1.00 96.88 143 ILE A N 1
ATOM 1111 C CA . ILE A 1 143 ? -7.247 -10.169 20.049 1.00 96.88 143 ILE A CA 1
ATOM 1112 C C . ILE A 1 143 ? -7.940 -10.220 18.686 1.00 96.88 143 ILE A C 1
ATOM 1114 O O . ILE A 1 143 ? -9.168 -10.162 18.603 1.00 96.88 143 ILE A O 1
ATOM 1118 N N . ARG A 1 144 ? -7.157 -10.349 17.607 1.00 95.44 144 ARG A N 1
ATOM 1119 C CA . ARG A 1 144 ? -7.697 -10.473 16.250 1.00 95.44 144 ARG A CA 1
ATOM 1120 C C . ARG A 1 144 ? -8.629 -11.677 16.141 1.00 95.44 144 ARG A C 1
ATOM 1122 O O . ARG A 1 144 ? -9.732 -11.543 15.618 1.00 95.44 144 ARG A O 1
ATOM 1129 N N . ASP A 1 145 ? -8.187 -12.834 16.613 1.00 95.94 145 ASP A N 1
ATOM 1130 C CA . ASP A 1 145 ? -8.906 -14.088 16.424 1.00 95.94 145 ASP A CA 1
ATOM 1131 C C . ASP A 1 145 ? -10.220 -14.106 17.239 1.00 95.94 145 ASP A C 1
ATOM 1133 O O . ASP A 1 145 ? -11.260 -14.434 16.662 1.00 95.94 145 ASP A O 1
ATOM 1137 N N . ASP A 1 146 ? -10.233 -13.637 18.501 1.00 96.50 146 ASP A N 1
ATOM 1138 C CA . ASP A 1 146 ? -11.487 -13.489 19.284 1.00 96.50 146 ASP A CA 1
ATOM 1139 C C . ASP A 1 146 ? -12.440 -12.460 18.646 1.00 96.50 146 ASP A C 1
ATOM 1141 O O . ASP A 1 146 ? -13.647 -12.707 18.541 1.00 96.50 146 ASP A O 1
ATOM 1145 N N . PHE A 1 147 ? -11.923 -11.336 18.130 1.00 95.19 147 PHE A N 1
ATOM 1146 C CA . PHE A 1 147 ? -12.761 -10.357 17.433 1.00 95.19 147 PHE A CA 1
ATOM 1147 C C . PHE A 1 147 ? -13.427 -10.960 16.193 1.00 95.19 147 PHE A C 1
ATOM 1149 O O . PHE A 1 147 ? -14.621 -10.743 15.964 1.00 95.19 147 PHE A O 1
ATOM 1156 N N . LEU A 1 148 ? -12.674 -11.714 15.390 1.00 94.88 148 LEU A N 1
ATOM 1157 C CA . LEU A 1 148 ? -13.151 -12.337 14.153 1.00 94.88 148 LEU A CA 1
ATOM 1158 C C . LEU A 1 148 ? -14.068 -13.540 14.381 1.00 94.88 148 LEU A C 1
ATOM 1160 O O . LEU A 1 148 ? -14.801 -13.926 13.465 1.00 94.88 148 LEU A O 1
ATOM 1164 N N . GLU A 1 149 ? -14.029 -14.163 15.555 1.00 95.31 149 GLU A N 1
ATOM 1165 C CA . GLU A 1 149 ? -15.012 -15.170 15.961 1.00 95.31 149 GLU A CA 1
ATOM 1166 C C . GLU A 1 149 ? -16.391 -14.532 16.180 1.00 95.31 149 GLU A C 1
ATOM 1168 O O . GLU A 1 149 ? -17.410 -15.078 15.758 1.00 95.31 149 GLU A O 1
ATOM 1173 N N . ARG A 1 150 ? -16.418 -13.321 16.748 1.00 91.94 150 ARG A N 1
ATOM 1174 C CA . ARG A 1 150 ? -17.650 -12.564 17.030 1.00 91.94 150 ARG A CA 1
ATOM 1175 C C . ARG A 1 150 ? -18.153 -11.759 15.831 1.00 91.94 150 ARG A C 1
ATOM 1177 O O . ARG A 1 150 ? -19.351 -11.521 15.713 1.00 91.94 150 ARG A O 1
ATOM 1184 N N . ASN A 1 151 ? -17.252 -11.357 14.935 1.00 92.06 151 ASN A N 1
ATOM 1185 C CA . ASN A 1 151 ? -17.534 -10.495 13.785 1.00 92.06 151 ASN A CA 1
ATOM 1186 C C . ASN A 1 151 ? -17.209 -11.205 12.467 1.00 92.06 151 ASN A C 1
ATOM 1188 O O . ASN A 1 151 ? -16.347 -10.779 11.697 1.00 92.06 151 ASN A O 1
ATOM 1192 N N . THR A 1 152 ? -17.921 -12.294 12.182 1.00 92.12 152 THR A N 1
ATOM 1193 C CA . THR A 1 152 ? -17.674 -13.130 10.994 1.00 92.12 152 THR A CA 1
ATOM 1194 C C . THR A 1 152 ? -17.785 -12.361 9.674 1.00 92.12 152 THR A C 1
ATOM 1196 O O . THR A 1 152 ? -17.057 -12.665 8.732 1.00 92.12 152 THR A O 1
ATOM 1199 N N . ALA A 1 153 ? -18.623 -11.320 9.615 1.00 89.69 153 ALA A N 1
ATOM 1200 C CA . ALA A 1 153 ? -18.742 -10.443 8.450 1.00 89.69 153 ALA A CA 1
ATOM 1201 C C . ALA A 1 153 ? -17.453 -9.652 8.150 1.00 89.69 153 ALA A C 1
ATOM 1203 O O . ALA A 1 153 ? -17.152 -9.411 6.985 1.00 89.69 153 ALA A O 1
ATOM 1204 N N . ALA A 1 154 ? -16.674 -9.291 9.177 1.00 90.62 154 ALA A N 1
ATOM 1205 C CA . ALA A 1 154 ? -15.424 -8.540 9.034 1.00 90.62 154 ALA A CA 1
ATOM 1206 C C . ALA A 1 154 ? -14.220 -9.434 8.691 1.00 90.62 154 ALA A C 1
ATOM 1208 O O . ALA A 1 154 ? -13.185 -8.925 8.266 1.00 90.62 154 ALA A O 1
ATOM 1209 N N . ARG A 1 155 ? -14.347 -10.762 8.843 1.00 93.31 155 ARG A N 1
ATOM 1210 C CA . ARG A 1 155 ? -13.252 -11.724 8.632 1.00 93.31 155 ARG A CA 1
ATOM 1211 C C . ARG A 1 155 ? -12.602 -11.570 7.268 1.00 93.31 155 ARG A C 1
ATOM 1213 O O . ARG A 1 155 ? -11.397 -11.377 7.195 1.00 93.31 155 ARG A O 1
ATOM 1220 N N . LYS A 1 156 ? -13.411 -11.555 6.206 1.00 93.00 156 LYS A N 1
ATOM 1221 C CA . LYS A 1 156 ? -12.900 -11.403 4.842 1.00 93.00 156 LYS A CA 1
ATOM 1222 C C . LYS A 1 156 ? -12.110 -10.104 4.664 1.00 93.00 156 LYS A C 1
ATOM 1224 O O . LYS A 1 156 ? -11.049 -10.126 4.058 1.00 93.00 156 LYS A O 1
ATOM 1229 N N . ASP A 1 157 ? -12.613 -8.986 5.182 1.00 93.25 157 ASP A N 1
ATOM 1230 C CA . ASP A 1 157 ? -11.954 -7.691 5.003 1.00 93.25 157 ASP A CA 1
ATOM 1231 C C . ASP A 1 157 ? -10.643 -7.597 5.805 1.00 93.25 157 ASP A C 1
ATOM 1233 O O . ASP A 1 157 ? -9.667 -7.026 5.321 1.00 93.25 157 ASP A O 1
ATOM 1237 N N . VAL A 1 158 ? -10.594 -8.189 7.004 1.00 92.44 158 VAL A N 1
ATOM 1238 C CA . VAL A 1 158 ? -9.370 -8.279 7.820 1.00 92.44 158 VAL A CA 1
ATOM 1239 C C . VAL A 1 158 ? -8.339 -9.213 7.182 1.00 92.44 158 VAL A C 1
ATOM 1241 O O . VAL A 1 158 ? -7.155 -8.876 7.145 1.00 92.44 158 VAL A O 1
ATOM 1244 N N . ASP A 1 159 ? -8.774 -10.348 6.634 1.00 91.38 159 ASP A N 1
ATOM 1245 C CA . ASP A 1 159 ? -7.906 -11.270 5.897 1.00 91.38 159 ASP A CA 1
ATOM 1246 C C . ASP A 1 159 ? -7.335 -10.597 4.638 1.00 91.38 159 ASP A C 1
ATOM 1248 O O . ASP A 1 159 ? -6.129 -10.674 4.381 1.00 91.38 159 ASP A O 1
ATOM 1252 N N . ASP A 1 160 ? -8.172 -9.867 3.893 1.00 92.81 160 ASP A N 1
ATOM 1253 C CA . ASP A 1 160 ? -7.755 -9.099 2.719 1.00 92.81 160 ASP A CA 1
ATOM 1254 C C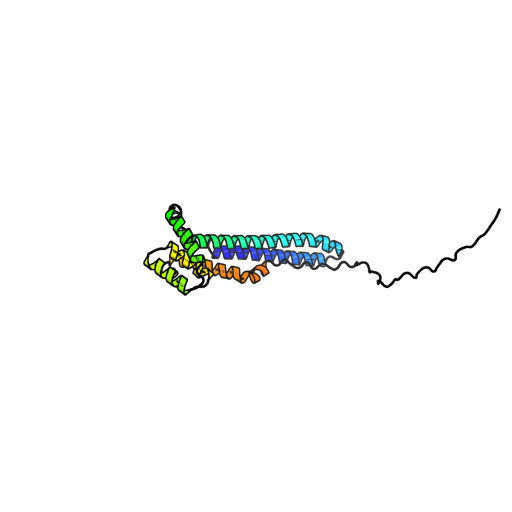 . ASP A 1 160 ? -6.753 -7.985 3.112 1.00 92.81 160 ASP A C 1
ATOM 1256 O O . ASP A 1 160 ? -5.760 -7.770 2.412 1.00 92.81 160 ASP A O 1
ATOM 1260 N N . LEU A 1 161 ? -6.942 -7.310 4.256 1.00 92.19 161 LEU A N 1
ATOM 1261 C CA . LEU A 1 161 ? -5.976 -6.338 4.794 1.00 92.19 161 LEU A CA 1
ATOM 1262 C C . LEU A 1 161 ? -4.637 -6.981 5.158 1.00 92.19 161 LEU A C 1
ATOM 1264 O O . LEU A 1 161 ? -3.584 -6.439 4.817 1.00 92.19 161 LEU A O 1
ATOM 1268 N N . ALA A 1 162 ? -4.662 -8.140 5.817 1.00 89.00 162 ALA A N 1
ATOM 1269 C CA . ALA A 1 162 ? -3.453 -8.882 6.157 1.00 89.00 162 ALA A CA 1
ATOM 1270 C C . ALA A 1 162 ? -2.705 -9.347 4.894 1.00 89.00 162 ALA A C 1
ATOM 1272 O O . ALA A 1 162 ? -1.474 -9.288 4.840 1.00 89.00 162 ALA A O 1
ATOM 1273 N N . ALA A 1 163 ? -3.430 -9.756 3.849 1.00 89.38 163 ALA A N 1
ATOM 1274 C CA . ALA 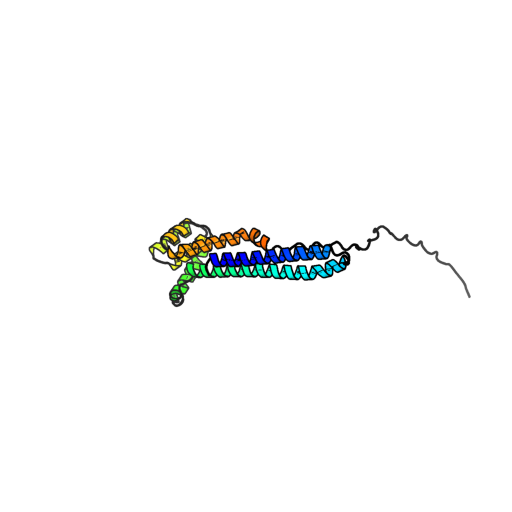A 1 163 ? -2.845 -10.091 2.554 1.00 89.38 163 ALA A CA 1
ATOM 1275 C C . ALA A 1 163 ? -2.179 -8.872 1.886 1.00 89.38 163 ALA A C 1
ATOM 1277 O O . ALA A 1 163 ? -1.065 -8.986 1.369 1.00 89.38 163 ALA A O 1
ATOM 1278 N N . LEU A 1 164 ? -2.807 -7.690 1.945 1.00 90.19 164 LEU A N 1
ATOM 1279 C CA . LEU A 1 164 ? -2.221 -6.443 1.436 1.00 90.19 164 LEU A CA 1
ATOM 1280 C C . LEU A 1 164 ? -1.001 -5.976 2.244 1.00 90.19 164 LEU A C 1
ATOM 1282 O O . LEU A 1 164 ? -0.070 -5.416 1.665 1.00 90.19 164 LEU A O 1
ATOM 1286 N N . ALA A 1 165 ? -0.968 -6.213 3.557 1.00 86.75 165 ALA A N 1
ATOM 1287 C CA . ALA A 1 165 ? 0.203 -5.911 4.380 1.00 86.75 165 ALA A CA 1
ATOM 1288 C C . ALA A 1 165 ? 1.422 -6.737 3.933 1.00 86.75 165 ALA A C 1
ATOM 1290 O O . ALA A 1 165 ? 2.474 -6.169 3.641 1.00 86.75 165 ALA A O 1
ATOM 1291 N N . LYS A 1 166 ? 1.243 -8.050 3.730 1.00 84.56 166 LYS A N 1
ATOM 1292 C CA . LYS A 1 166 ? 2.288 -8.933 3.176 1.00 84.56 166 LYS A CA 1
ATOM 1293 C C . LYS A 1 166 ? 2.742 -8.499 1.783 1.00 84.56 166 LYS A C 1
ATOM 1295 O O . LYS A 1 166 ? 3.919 -8.594 1.442 1.00 84.56 166 LYS A O 1
ATOM 1300 N N . TYR A 1 167 ? 1.815 -8.006 0.963 1.00 82.81 167 TYR A N 1
ATOM 1301 C CA . TYR A 1 167 ? 2.150 -7.457 -0.347 1.00 82.81 167 TYR A CA 1
ATOM 1302 C C . TYR A 1 167 ? 3.093 -6.248 -0.241 1.00 82.81 167 TYR A C 1
ATOM 1304 O O . TYR A 1 167 ? 4.053 -6.154 -1.005 1.00 82.81 167 TYR A O 1
ATOM 1312 N N . ALA A 1 168 ? 2.851 -5.345 0.713 1.00 78.50 168 ALA A N 1
ATOM 1313 C CA . ALA A 1 168 ? 3.711 -4.188 0.958 1.00 78.50 168 ALA A CA 1
ATOM 1314 C C . ALA A 1 168 ? 5.090 -4.584 1.518 1.00 78.50 168 ALA A C 1
ATOM 1316 O O . ALA A 1 168 ? 6.098 -3.990 1.136 1.00 78.50 168 ALA A O 1
ATOM 1317 N N . GLU A 1 169 ? 5.157 -5.609 2.367 1.00 79.44 169 GLU A N 1
ATOM 1318 C CA . GLU A 1 169 ? 6.423 -6.154 2.883 1.00 79.44 169 GLU A CA 1
ATOM 1319 C C . GLU A 1 169 ? 7.287 -6.754 1.763 1.00 79.44 169 GLU A C 1
ATOM 1321 O O . GLU A 1 169 ? 8.494 -6.521 1.714 1.00 79.44 169 GLU A O 1
ATOM 1326 N N . ASN A 1 170 ? 6.664 -7.402 0.773 1.00 81.81 170 ASN A N 1
ATOM 1327 C CA . ASN A 1 170 ? 7.333 -7.926 -0.423 1.00 81.81 170 ASN A CA 1
ATOM 1328 C C . ASN A 1 170 ? 7.723 -6.841 -1.453 1.00 81.81 170 ASN A C 1
ATOM 1330 O O . ASN A 1 170 ? 8.000 -7.155 -2.614 1.00 81.81 170 ASN A O 1
ATOM 1334 N N . SER A 1 171 ? 7.767 -5.561 -1.056 1.00 73.56 171 SER A N 1
ATOM 1335 C CA . SER A 1 171 ? 8.023 -4.431 -1.963 1.00 73.56 171 SER A CA 1
ATOM 1336 C C . SER A 1 171 ? 9.308 -4.566 -2.781 1.00 73.56 171 SER A C 1
ATOM 1338 O O . SER A 1 171 ? 9.298 -4.201 -3.952 1.00 73.56 171 SER A O 1
ATOM 1340 N N . LEU A 1 172 ? 10.382 -5.135 -2.225 1.00 67.69 172 LEU A N 1
ATOM 1341 C CA . LEU A 1 172 ? 11.639 -5.358 -2.951 1.00 67.69 172 LEU A CA 1
ATOM 1342 C C . LEU A 1 172 ? 11.455 -6.271 -4.174 1.00 67.69 172 LEU A C 1
ATOM 1344 O O . LEU A 1 172 ? 11.914 -5.933 -5.263 1.00 67.69 172 LEU A O 1
ATOM 1348 N N . PHE A 1 173 ? 10.735 -7.386 -4.024 1.00 75.44 173 PHE A N 1
ATOM 1349 C CA . PHE A 1 173 ? 10.419 -8.278 -5.144 1.00 75.44 173 PHE A CA 1
ATOM 1350 C C . PHE A 1 173 ? 9.424 -7.638 -6.115 1.00 75.44 173 PHE A C 1
ATOM 1352 O O . PHE A 1 173 ? 9.545 -7.814 -7.323 1.00 75.44 173 PHE A O 1
ATOM 1359 N N . ASN A 1 174 ? 8.481 -6.839 -5.609 1.00 79.00 174 ASN A N 1
ATOM 1360 C CA . ASN A 1 174 ? 7.531 -6.125 -6.462 1.00 79.00 174 ASN A CA 1
ATOM 1361 C C . ASN A 1 174 ? 8.227 -5.072 -7.342 1.00 79.00 174 ASN A C 1
ATOM 1363 O O . ASN A 1 174 ? 7.858 -4.912 -8.502 1.00 79.00 174 ASN A O 1
ATOM 1367 N N . VAL A 1 175 ? 9.262 -4.394 -6.829 1.00 82.38 175 VAL A N 1
ATOM 1368 C CA . VAL A 1 175 ? 10.049 -3.403 -7.587 1.00 82.38 175 VAL A CA 1
ATOM 1369 C C . VAL A 1 175 ? 10.836 -4.047 -8.731 1.00 82.38 175 VAL A C 1
ATOM 1371 O O . VAL A 1 175 ? 11.048 -3.388 -9.746 1.00 82.38 175 VAL A O 1
ATOM 1374 N N . ALA A 1 176 ? 11.206 -5.327 -8.632 1.00 86.81 176 ALA A N 1
ATOM 1375 C CA . ALA A 1 176 ? 11.931 -6.024 -9.696 1.00 86.81 176 ALA A CA 1
ATOM 1376 C C . ALA A 1 176 ? 11.169 -6.028 -11.036 1.00 86.81 176 ALA A C 1
ATOM 1378 O O . ALA A 1 176 ? 11.787 -5.919 -12.091 1.00 86.81 176 ALA A O 1
ATOM 1379 N N . HIS A 1 177 ? 9.830 -6.064 -11.006 1.00 87.62 177 HIS A N 1
ATOM 1380 C CA . HIS A 1 177 ? 8.990 -5.973 -12.210 1.00 87.62 177 HIS A CA 1
ATOM 1381 C C . HIS A 1 177 ? 9.048 -4.611 -12.913 1.00 87.62 177 HIS A C 1
ATOM 1383 O O . HIS A 1 177 ? 8.644 -4.499 -14.067 1.00 87.62 177 HIS A O 1
ATOM 1389 N N . TYR A 1 178 ? 9.536 -3.586 -12.218 1.00 91.12 178 TYR A N 1
ATOM 1390 C CA . TYR A 1 178 ? 9.599 -2.205 -12.686 1.00 91.12 178 TYR A CA 1
ATOM 1391 C C . TYR A 1 178 ? 11.037 -1.703 -12.808 1.00 91.12 178 TYR A C 1
ATOM 1393 O O . TYR A 1 178 ? 11.262 -0.496 -12.885 1.00 91.12 178 TYR A O 1
ATOM 1401 N N . MET A 1 179 ? 12.027 -2.601 -12.792 1.00 89.00 179 MET A N 1
ATOM 1402 C CA . MET A 1 179 ? 13.393 -2.194 -13.082 1.00 89.00 179 MET A CA 1
ATOM 1403 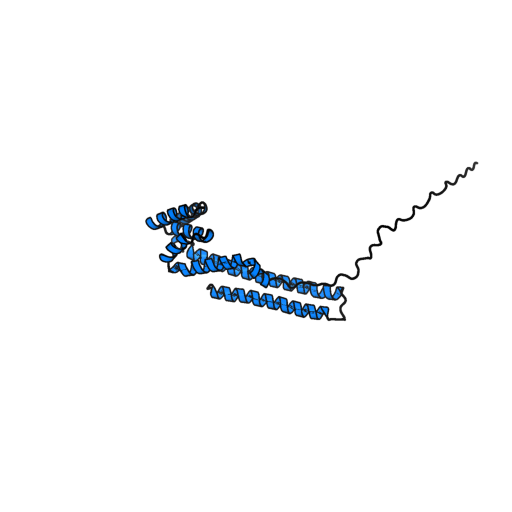C C . MET A 1 179 ? 13.483 -1.807 -14.559 1.00 89.00 179 MET A C 1
ATOM 1405 O O . MET A 1 179 ? 13.195 -2.647 -15.418 1.00 89.00 179 MET A O 1
ATOM 1409 N N . PRO A 1 180 ? 13.866 -0.556 -14.873 1.00 86.44 180 PRO A N 1
ATOM 1410 C CA . PRO A 1 180 ? 14.061 -0.167 -16.252 1.00 86.44 180 PRO A CA 1
ATOM 1411 C C . PRO A 1 180 ? 15.218 -0.981 -16.845 1.00 86.44 180 PRO A C 1
ATOM 1413 O O . PRO A 1 180 ? 16.166 -1.335 -16.129 1.00 86.44 180 PRO A O 1
ATOM 1416 N N . PRO A 1 181 ? 15.170 -1.277 -18.149 1.00 86.19 181 PRO A N 1
ATOM 1417 C CA . PRO A 1 181 ? 16.265 -1.953 -18.822 1.00 86.19 181 PRO A CA 1
ATOM 1418 C C . PRO A 1 181 ? 17.547 -1.117 -18.717 1.00 86.19 181 PRO A C 1
ATOM 1420 O O . PRO A 1 181 ? 17.521 0.117 -18.717 1.00 86.19 181 PRO A O 1
ATOM 1423 N N . SER A 1 182 ? 18.694 -1.787 -18.603 1.00 87.06 182 SER A N 1
ATOM 1424 C CA . SER A 1 182 ? 19.981 -1.102 -18.495 1.00 87.06 182 SER A CA 1
ATOM 1425 C C . SER A 1 182 ? 20.342 -0.433 -19.818 1.00 87.06 182 SER A C 1
ATOM 1427 O O . SER A 1 182 ? 20.454 -1.118 -20.837 1.00 87.06 182 SER A O 1
ATOM 1429 N N . LEU A 1 183 ? 20.623 0.867 -19.790 1.00 86.25 183 LEU A N 1
ATOM 1430 C CA . LEU A 1 183 ? 21.198 1.563 -20.930 1.00 86.25 183 LEU A CA 1
ATOM 1431 C C . LEU A 1 183 ? 22.712 1.292 -20.981 1.00 86.25 183 LEU A C 1
ATOM 1433 O O . LEU A 1 183 ? 23.504 1.930 -20.290 1.00 86.25 183 LEU A O 1
ATOM 1437 N N . LYS A 1 184 ? 23.123 0.302 -21.779 1.00 83.12 184 LYS A N 1
ATOM 1438 C CA . LYS A 1 184 ? 24.541 0.034 -22.056 1.00 83.12 184 LYS A CA 1
ATOM 1439 C C . LYS A 1 184 ? 24.969 0.892 -23.240 1.00 83.12 184 LYS A C 1
ATOM 1441 O O . LYS A 1 184 ? 24.733 0.519 -24.385 1.00 83.12 184 LYS A O 1
ATOM 1446 N N . LEU A 1 185 ? 25.558 2.052 -22.959 1.00 76.88 185 LEU A N 1
ATOM 1447 C CA . LEU A 1 185 ? 26.170 2.894 -23.988 1.00 76.88 185 LEU A CA 1
ATOM 1448 C C . LEU A 1 185 ? 27.646 2.517 -24.148 1.00 76.88 185 LEU A C 1
ATOM 1450 O O . LEU A 1 185 ? 28.328 2.329 -23.135 1.00 76.88 185 LEU A O 1
ATOM 1454 N N . PRO A 1 186 ? 28.185 2.474 -25.378 1.00 67.44 186 PRO A N 1
ATOM 1455 C CA . PRO A 1 186 ? 29.624 2.386 -25.560 1.00 67.44 186 PRO A CA 1
ATOM 1456 C C . PRO A 1 186 ? 30.282 3.642 -24.973 1.00 67.44 186 PRO A C 1
ATOM 1458 O O . PRO A 1 186 ? 29.782 4.766 -25.140 1.00 67.44 186 PRO A O 1
ATOM 1461 N N . PHE A 1 187 ? 31.405 3.462 -24.273 1.00 68.38 187 PHE A N 1
ATOM 1462 C CA . PHE A 1 187 ? 32.201 4.585 -23.782 1.00 68.38 187 PHE A CA 1
ATOM 1463 C C . PHE A 1 187 ? 32.589 5.486 -24.963 1.00 68.38 187 PHE A C 1
ATOM 1465 O O . PHE A 1 187 ? 32.916 4.970 -26.036 1.00 68.38 187 PHE A O 1
ATOM 1472 N N . PRO A 1 188 ? 32.544 6.823 -24.812 1.00 60.69 188 PRO A N 1
ATOM 1473 C CA . PRO A 1 188 ? 33.043 7.704 -25.855 1.00 60.69 188 PRO A CA 1
ATOM 1474 C C . PRO A 1 188 ? 34.517 7.363 -26.100 1.00 60.69 188 PRO A C 1
ATOM 1476 O O . PRO A 1 188 ? 35.348 7.495 -25.205 1.00 60.69 188 PRO A O 1
ATOM 1479 N N . SER A 1 189 ? 34.842 6.926 -27.314 1.00 58.75 189 SER A N 1
ATOM 1480 C CA . SER A 1 189 ? 36.187 6.561 -27.781 1.00 58.75 189 SER A CA 1
ATOM 1481 C C . SER A 1 189 ? 37.119 7.777 -27.943 1.00 58.75 189 SER A C 1
ATOM 1483 O O . SER A 1 189 ? 38.012 7.793 -28.781 1.00 58.75 189 SER A O 1
ATOM 1485 N N . GLY A 1 190 ? 36.914 8.809 -27.129 1.00 55.59 190 GLY A N 1
ATOM 1486 C CA . GLY A 1 190 ? 37.578 10.100 -27.216 1.00 55.59 190 GLY A CA 1
ATOM 1487 C C . GLY A 1 190 ? 37.619 10.807 -25.870 1.00 55.59 190 GLY A C 1
ATOM 1488 O O . GLY A 1 190 ? 37.312 11.993 -25.796 1.00 55.59 190 GLY A O 1
ATOM 1489 N N . MET A 1 191 ? 38.001 10.102 -24.798 1.00 57.72 191 MET A N 1
ATOM 1490 C CA . MET A 1 191 ? 38.687 10.818 -23.721 1.00 57.72 191 MET A CA 1
ATOM 1491 C C . MET A 1 191 ? 39.894 11.491 -24.385 1.00 57.72 191 MET A C 1
ATOM 1493 O O . MET A 1 191 ? 40.679 10.770 -25.008 1.00 57.72 191 MET A O 1
ATOM 1497 N N . PRO A 1 192 ? 40.027 12.831 -24.343 1.00 56.19 192 PRO A N 1
ATOM 1498 C CA . PRO A 1 192 ? 41.248 13.463 -24.808 1.00 56.19 192 PRO A CA 1
ATOM 1499 C C . PRO A 1 192 ? 42.386 12.778 -24.065 1.00 56.19 192 PRO A C 1
ATOM 1501 O O . PRO A 1 192 ? 42.329 12.645 -22.841 1.00 56.19 192 PRO A O 1
ATOM 1504 N N . GLU A 1 193 ? 43.354 12.263 -24.815 1.00 53.16 193 GLU A N 1
ATOM 1505 C CA . GLU A 1 193 ? 44.580 11.705 -24.269 1.00 53.16 193 GLU A CA 1
ATOM 1506 C C . GLU A 1 193 ? 45.174 12.810 -23.394 1.00 53.16 193 GLU A C 1
ATOM 1508 O O . GLU A 1 193 ? 45.682 13.805 -23.905 1.00 53.16 193 GLU A O 1
ATOM 1513 N N . VAL A 1 194 ? 44.962 12.731 -22.076 1.00 64.06 194 VAL A N 1
ATOM 1514 C CA . VAL A 1 194 ? 45.509 13.713 -21.148 1.00 64.06 194 VAL A CA 1
ATOM 1515 C C . VAL A 1 194 ? 47.009 13.484 -21.240 1.00 64.06 194 VAL A C 1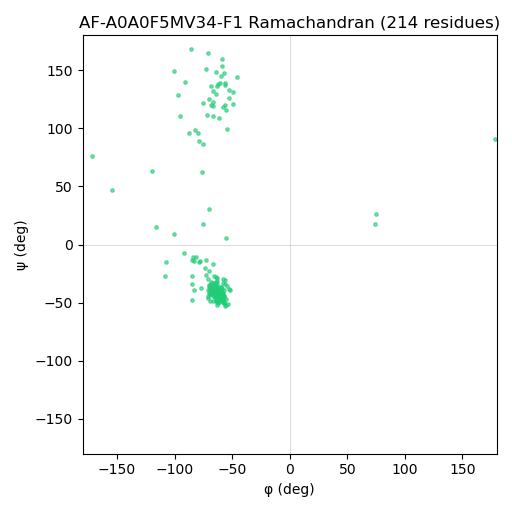
ATOM 1517 O O . VAL A 1 194 ? 47.458 12.406 -20.834 1.00 64.06 194 VAL A O 1
ATOM 1520 N N . PRO A 1 195 ? 47.789 14.416 -21.821 1.00 63.84 195 PRO A N 1
ATOM 1521 C CA . PRO A 1 195 ? 49.221 14.221 -21.895 1.00 63.84 195 PRO A CA 1
ATOM 1522 C C . PRO A 1 195 ? 49.725 13.998 -20.465 1.00 63.84 195 PRO A C 1
ATOM 1524 O O . PRO A 1 195 ? 49.245 14.666 -19.540 1.00 63.84 195 PRO A O 1
ATOM 1527 N N . PRO A 1 196 ? 50.636 13.035 -20.244 1.00 63.53 196 PRO A N 1
ATOM 1528 C CA . PRO A 1 196 ? 51.142 12.761 -18.911 1.00 63.53 196 PRO A CA 1
ATOM 1529 C C . PRO A 1 196 ? 51.651 14.068 -18.296 1.00 63.53 196 PRO A C 1
ATOM 1531 O O . PRO A 1 196 ? 52.405 14.801 -18.935 1.00 63.53 196 PRO A O 1
ATOM 1534 N N . LEU A 1 197 ? 51.263 14.338 -17.045 1.00 60.12 197 LEU A N 1
ATOM 1535 C CA . LEU A 1 197 ? 51.604 15.534 -16.248 1.00 60.12 197 LEU A CA 1
ATOM 1536 C C . LEU A 1 197 ? 53.122 15.807 -16.089 1.00 60.12 197 LEU A C 1
ATOM 1538 O O . LEU A 1 197 ? 53.511 16.738 -15.393 1.00 60.12 197 LEU A O 1
ATOM 1542 N N . ASN A 1 198 ? 53.980 15.030 -16.753 1.00 60.03 198 ASN A N 1
ATOM 1543 C CA . ASN A 1 198 ? 55.433 15.126 -16.730 1.00 60.03 198 ASN A CA 1
ATOM 1544 C C . ASN A 1 198 ? 56.048 15.840 -17.944 1.00 60.03 198 ASN A C 1
ATOM 1546 O O . ASN A 1 198 ? 57.272 15.876 -18.049 1.00 60.03 198 ASN A O 1
ATOM 1550 N N . SER A 1 199 ? 55.271 16.472 -18.831 1.00 57.25 199 SER A N 1
ATOM 1551 C CA . SER A 1 199 ? 55.833 17.450 -19.779 1.00 57.25 199 SER A CA 1
ATOM 1552 C C . SER A 1 199 ? 56.130 18.779 -19.065 1.00 57.25 199 SER A C 1
ATOM 1554 O O . SER A 1 199 ? 55.532 19.820 -19.346 1.00 57.25 199 SER A O 1
ATOM 1556 N N . ILE A 1 200 ? 57.040 18.723 -18.092 1.00 57.19 200 ILE A N 1
ATOM 1557 C CA . ILE A 1 200 ? 57.688 19.885 -17.494 1.00 57.19 200 ILE A CA 1
ATOM 1558 C C . ILE A 1 200 ? 58.457 20.568 -18.626 1.00 57.19 200 ILE A C 1
ATOM 1560 O O . ILE A 1 200 ? 59.450 20.046 -19.128 1.00 57.19 200 ILE A O 1
ATOM 1564 N N . ARG A 1 201 ? 57.961 21.733 -19.051 1.00 55.28 201 ARG A N 1
ATOM 1565 C CA . ARG A 1 201 ? 58.725 22.704 -19.836 1.00 55.28 201 ARG A CA 1
ATOM 1566 C C . ARG A 1 201 ? 60.065 22.929 -19.142 1.00 55.28 201 ARG A C 1
ATOM 1568 O O . ARG A 1 201 ? 60.089 23.376 -17.995 1.00 55.28 201 ARG A O 1
ATOM 1575 N N . GLU A 1 202 ? 61.153 22.658 -19.853 1.00 59.44 202 GLU A N 1
ATOM 1576 C CA . GLU A 1 202 ? 62.483 23.120 -19.473 1.00 59.44 202 GLU A CA 1
ATOM 1577 C C . GLU A 1 202 ? 62.435 24.627 -19.152 1.00 59.44 202 GLU A C 1
ATOM 1579 O O . GLU A 1 202 ? 61.864 25.410 -19.925 1.00 59.44 202 GLU A O 1
ATOM 1584 N N . PRO A 1 203 ? 63.001 25.068 -18.016 1.00 61.19 203 PRO A N 1
ATOM 1585 C CA . PRO A 1 203 ? 63.097 26.481 -17.702 1.00 61.19 203 PRO A CA 1
ATOM 1586 C C . PRO A 1 203 ? 64.042 27.149 -18.701 1.00 61.19 203 PRO A C 1
ATOM 1588 O O . PRO A 1 203 ? 65.222 26.817 -18.798 1.00 61.19 203 PRO A O 1
ATOM 1591 N N . SER A 1 204 ? 63.512 28.117 -19.446 1.00 62.62 204 SER A N 1
ATOM 1592 C CA . SER A 1 204 ? 64.304 29.017 -20.277 1.00 62.62 204 SER A CA 1
ATOM 1593 C C . SER A 1 204 ? 65.361 29.699 -19.404 1.00 62.62 204 SER A C 1
ATOM 1595 O O . SER A 1 204 ? 65.023 30.421 -18.465 1.00 62.62 204 SER A O 1
ATOM 1597 N N . GLY A 1 205 ? 66.634 29.427 -19.693 1.00 67.38 205 GLY A N 1
ATOM 1598 C CA . GLY A 1 205 ? 67.770 29.966 -18.953 1.00 67.38 205 GLY A CA 1
ATOM 1599 C C . GLY A 1 205 ? 67.826 31.504 -18.952 1.00 67.38 205 GLY A C 1
ATOM 1600 O O . GLY A 1 205 ? 67.216 32.162 -19.802 1.00 67.38 205 GLY A O 1
ATOM 1601 N N . PRO A 1 206 ? 68.555 32.096 -17.991 1.00 65.44 206 PRO A N 1
ATOM 1602 C CA . PRO A 1 206 ? 68.615 33.539 -17.799 1.00 65.44 206 PRO A CA 1
ATOM 1603 C C . PRO A 1 206 ? 69.250 34.249 -19.003 1.00 65.44 206 PRO A C 1
ATOM 1605 O O . PRO A 1 206 ? 70.340 33.900 -19.456 1.00 65.44 206 PRO A O 1
ATOM 1608 N N . ARG A 1 207 ? 68.565 35.284 -19.507 1.00 69.12 207 ARG A N 1
ATOM 1609 C CA . ARG A 1 207 ? 69.113 36.214 -20.505 1.00 69.12 207 ARG A CA 1
ATOM 1610 C C . ARG A 1 207 ? 70.263 37.019 -19.880 1.00 69.12 207 ARG A C 1
ATOM 1612 O O . ARG A 1 207 ? 70.058 37.585 -18.807 1.00 69.12 207 ARG A O 1
ATOM 1619 N N . PRO A 1 208 ? 71.429 37.142 -20.537 1.00 66.06 208 PRO A N 1
ATOM 1620 C CA . PRO A 1 208 ? 72.477 38.044 -20.076 1.00 66.06 208 PRO A CA 1
ATOM 1621 C C . PRO A 1 208 ? 72.047 39.509 -20.240 1.00 66.06 208 PRO A C 1
ATOM 1623 O O . PRO A 1 208 ? 71.483 39.903 -21.265 1.00 66.06 208 PRO A O 1
ATOM 1626 N N . LEU A 1 209 ? 72.321 40.310 -19.208 1.00 59.06 209 LEU A N 1
ATOM 1627 C CA . LEU A 1 209 ? 72.165 41.762 -19.213 1.00 59.06 209 LEU A CA 1
ATOM 1628 C C . LEU A 1 209 ? 73.171 42.369 -20.195 1.00 59.06 209 LEU A C 1
ATOM 1630 O O . LEU A 1 209 ? 74.376 42.163 -20.073 1.00 59.06 209 LEU A O 1
ATOM 1634 N N . ARG A 1 210 ? 72.666 43.113 -21.181 1.00 61.03 210 ARG A N 1
ATOM 1635 C CA . ARG A 1 210 ? 73.494 43.863 -22.124 1.00 61.03 210 ARG A CA 1
ATOM 1636 C C . ARG A 1 210 ? 73.895 45.185 -21.473 1.00 61.03 210 ARG A C 1
ATOM 1638 O O . ARG A 1 210 ? 73.113 46.131 -21.459 1.00 61.03 210 ARG A O 1
ATOM 1645 N N . GLU A 1 211 ? 75.108 45.217 -20.933 1.00 60.41 211 GLU A N 1
ATOM 1646 C CA . GLU A 1 211 ? 75.844 46.448 -20.655 1.00 60.41 211 GLU A CA 1
ATOM 1647 C C . GLU A 1 211 ? 76.088 47.220 -21.961 1.00 60.41 211 GLU A C 1
ATOM 1649 O O . GLU A 1 211 ? 76.391 46.639 -23.007 1.00 60.41 211 GLU A O 1
ATOM 1654 N N . GLY A 1 212 ? 75.936 48.541 -21.899 1.00 61.19 212 GLY A N 1
ATOM 1655 C CA . GLY A 1 212 ? 76.109 49.437 -23.036 1.00 61.19 212 GLY A CA 1
ATOM 1656 C C . GLY A 1 212 ? 76.066 50.896 -22.608 1.00 61.19 212 GLY A C 1
ATOM 1657 O O . GLY A 1 212 ? 75.060 51.570 -22.796 1.00 61.19 212 GLY A O 1
ATOM 1658 N N . PHE A 1 213 ? 77.166 51.342 -22.004 1.00 53.38 213 PHE A N 1
ATOM 1659 C CA . PHE A 1 213 ? 77.548 52.740 -21.801 1.00 53.38 213 PHE A CA 1
ATOM 1660 C C . PHE A 1 213 ? 77.630 53.506 -23.134 1.00 53.38 213 PHE A C 1
ATOM 1662 O O . PHE A 1 213 ? 78.074 52.946 -24.136 1.00 53.38 213 PHE A O 1
ATOM 1669 N N . GLY A 1 214 ? 77.305 54.803 -23.123 1.00 53.84 214 GLY A N 1
ATOM 1670 C CA . GLY A 1 214 ? 77.587 55.702 -24.246 1.00 53.84 214 GLY A CA 1
ATOM 1671 C C . GLY A 1 214 ? 77.094 57.139 -24.053 1.00 53.84 214 GLY A C 1
ATOM 1672 O O . GLY A 1 214 ? 75.975 57.459 -24.427 1.00 53.84 214 GLY A O 1
ATOM 1673 N N . THR A 1 215 ? 77.967 57.978 -23.488 1.00 62.88 215 THR A N 1
ATOM 1674 C CA . THR A 1 215 ? 78.059 59.456 -23.604 1.00 62.88 215 THR A CA 1
ATOM 1675 C C . THR A 1 215 ? 77.915 59.915 -25.071 1.00 62.88 215 THR A C 1
ATOM 1677 O O . THR A 1 215 ? 78.388 59.192 -25.947 1.00 62.88 215 THR A O 1
ATOM 1680 N N . TRP A 1 216 ? 77.294 61.040 -25.441 1.00 53.84 216 TRP A N 1
ATOM 1681 C CA . TRP A 1 216 ? 77.557 62.452 -25.111 1.00 53.84 216 TRP A CA 1
ATOM 1682 C C . TRP A 1 216 ? 76.323 63.312 -25.410 1.00 53.84 216 TRP A C 1
ATOM 1684 O O . TRP A 1 216 ? 75.602 62.963 -26.373 1.00 53.84 216 TRP A O 1
#

pLDDT: mean 88.62, std 12.55, range [53.16, 98.25]